Protein AF-A0A3M6FCX6-F1 (afdb_monomer_lite)

Foldseek 3Di:
DDDDDDDDDDDPPPVPPDPDDQFAFDDAPDKDKDKDKDKDWDQDPDVVDRDTWIKMKMKIWIFDPVDDLADPPDDDDDDDDDDDDDDDDDDDDPPPPPPTDGDDDPDDDPADDDPQKGWPFAQVPCLVVNAQFHTKIKGKDFDDPVDWDPPWDKDAQKKKKKAWQAAKKWKDKPVGDTDIQGHRKMKIKLQALMMTMDIGGPDRDMTIIMMIIGGDHPVRRNPDIDMDIGHNVLQWDDDQKTWNAQDDDPTHHPDPHDPQTTMITGMDTVPDDDHDHGDD

pLDDT: mean 71.37, std 27.16, range [20.2, 98.38]

Structure (mmCIF, N/CA/C/O backbone):
data_AF-A0A3M6FCX6-F1
#
_entry.id   AF-A0A3M6FCX6-F1
#
loop_
_atom_site.group_PDB
_atom_site.id
_atom_site.type_symbol
_atom_site.label_atom_id
_atom_site.label_alt_id
_atom_site.label_comp_id
_atom_site.label_asym_id
_atom_site.label_entity_id
_atom_site.label_seq_id
_atom_site.pdbx_PDB_ins_code
_atom_site.Cartn_x
_atom_site.Cartn_y
_atom_site.Cartn_z
_atom_site.occupancy
_atom_site.B_iso_or_equiv
_atom_site.auth_seq_id
_atom_site.auth_comp_id
_atom_site.auth_asym_id
_atom_site.auth_atom_id
_atom_site.pdbx_PDB_model_num
ATOM 1 N N . MET A 1 1 ? -10.813 43.742 58.447 1.00 29.33 1 MET A N 1
ATOM 2 C CA . MET A 1 1 ? -11.569 44.078 57.222 1.00 29.33 1 MET A CA 1
ATOM 3 C C . MET A 1 1 ? -11.598 42.837 56.334 1.00 29.33 1 MET A C 1
ATOM 5 O O . MET A 1 1 ? -10.544 42.287 56.050 1.00 29.33 1 MET A O 1
ATOM 9 N N . ARG A 1 2 ? -12.803 42.350 56.024 1.00 23.77 2 ARG A N 1
ATOM 10 C CA . ARG A 1 2 ? -13.153 41.302 55.037 1.00 23.77 2 ARG A CA 1
ATOM 11 C C . ARG A 1 2 ? -12.972 41.888 53.614 1.00 23.77 2 ARG A C 1
ATOM 13 O O . ARG A 1 2 ? -12.982 43.111 53.527 1.00 23.77 2 ARG A O 1
ATOM 20 N N . VAL A 1 3 ? -12.631 41.131 52.557 1.00 24.72 3 VAL A N 1
ATOM 21 C CA . VAL A 1 3 ? -13.472 40.490 51.490 1.00 24.72 3 VAL A CA 1
ATOM 22 C C . VAL A 1 3 ? -12.497 39.609 50.651 1.00 24.72 3 VAL A C 1
ATOM 24 O O . VAL A 1 3 ? -11.435 40.115 50.314 1.00 24.72 3 VAL A O 1
ATOM 27 N N . GLU A 1 4 ? -12.568 38.278 50.465 1.00 23.89 4 GLU A N 1
ATOM 28 C CA . GLU A 1 4 ? -13.495 37.286 49.840 1.00 23.89 4 GLU A CA 1
ATOM 29 C C . GLU A 1 4 ? -13.295 36.937 48.324 1.00 23.89 4 GLU A C 1
ATOM 31 O O . GLU A 1 4 ? -13.524 37.755 47.446 1.00 23.89 4 GLU A O 1
ATOM 36 N N . ARG A 1 5 ? -12.886 35.663 48.089 1.00 24.48 5 ARG A N 1
ATOM 37 C CA . ARG A 1 5 ? -13.069 34.657 46.990 1.00 24.48 5 ARG A CA 1
ATOM 38 C C . ARG A 1 5 ? -13.114 35.022 45.485 1.00 24.48 5 ARG A C 1
ATOM 40 O O . ARG A 1 5 ? -14.051 35.654 45.024 1.00 24.48 5 ARG A O 1
ATOM 47 N N . CYS A 1 6 ? -12.331 34.267 44.691 1.00 21.53 6 CYS A N 1
ATOM 48 C CA . CYS A 1 6 ? -12.866 33.186 43.833 1.00 21.53 6 CYS A CA 1
ATOM 49 C C . CYS A 1 6 ? -11.796 32.123 43.491 1.00 21.53 6 CYS A C 1
ATOM 51 O O . CYS A 1 6 ? -10.658 32.438 43.163 1.00 21.53 6 CYS A O 1
ATOM 53 N N . ASN A 1 7 ? -12.180 30.852 43.609 1.00 25.70 7 ASN A N 1
ATOM 54 C CA . ASN A 1 7 ? -11.387 29.645 43.377 1.00 25.70 7 ASN A CA 1
ATOM 55 C C . ASN A 1 7 ? -11.864 29.035 42.052 1.00 25.70 7 ASN A C 1
ATOM 57 O O . ASN A 1 7 ? -13.071 28.882 41.894 1.00 25.70 7 ASN A O 1
ATOM 61 N N . ASN A 1 8 ? -10.971 28.649 41.138 1.00 24.23 8 ASN A N 1
ATOM 62 C CA . ASN A 1 8 ? -11.247 27.528 40.241 1.00 24.23 8 ASN A CA 1
ATOM 63 C C . ASN A 1 8 ? -9.965 26.926 39.664 1.00 24.23 8 ASN A C 1
ATOM 65 O O . ASN A 1 8 ? -9.162 27.571 38.995 1.00 24.23 8 ASN A O 1
ATOM 69 N N . ARG A 1 9 ? -9.816 25.637 39.964 1.00 24.47 9 ARG A N 1
ATOM 70 C CA . ARG A 1 9 ? -8.812 24.716 39.448 1.00 24.47 9 ARG A CA 1
ATOM 71 C C . ARG A 1 9 ? -8.871 24.710 37.923 1.00 24.47 9 ARG A C 1
ATOM 73 O O . ARG A 1 9 ? -9.917 24.418 37.353 1.00 24.47 9 ARG A O 1
ATOM 80 N N . VAL A 1 10 ? -7.736 24.938 37.276 1.00 25.56 10 VAL A N 1
ATOM 81 C CA . VAL A 1 10 ? -7.533 24.538 35.881 1.00 25.56 10 VAL A CA 1
ATOM 82 C C . VAL A 1 10 ? -7.556 23.006 35.850 1.00 25.56 10 VAL A C 1
ATOM 84 O O . VAL A 1 10 ? -6.706 22.388 36.502 1.00 25.56 10 VAL A O 1
ATOM 87 N N . PRO A 1 11 ? -8.478 22.341 35.135 1.00 25.39 11 PRO A N 1
ATOM 88 C CA . PRO A 1 11 ? -8.298 20.932 34.859 1.00 25.39 11 PRO A CA 1
ATOM 89 C C . PRO A 1 11 ? -7.139 20.821 33.870 1.00 25.39 11 PRO A C 1
ATOM 91 O O . PRO A 1 11 ? -7.198 21.349 32.759 1.00 25.39 11 PRO A O 1
ATOM 94 N N . ARG A 1 12 ? -6.080 20.106 34.258 1.00 23.55 12 ARG A N 1
ATOM 95 C CA . ARG A 1 12 ? -5.193 19.474 33.280 1.00 23.55 12 ARG A CA 1
ATOM 96 C C . ARG A 1 12 ? -6.095 18.668 32.343 1.00 23.55 12 ARG A C 1
ATOM 98 O O . ARG A 1 12 ? -6.686 17.683 32.780 1.00 23.55 12 ARG A O 1
ATOM 105 N N . CYS A 1 13 ? -6.202 19.066 31.077 1.00 20.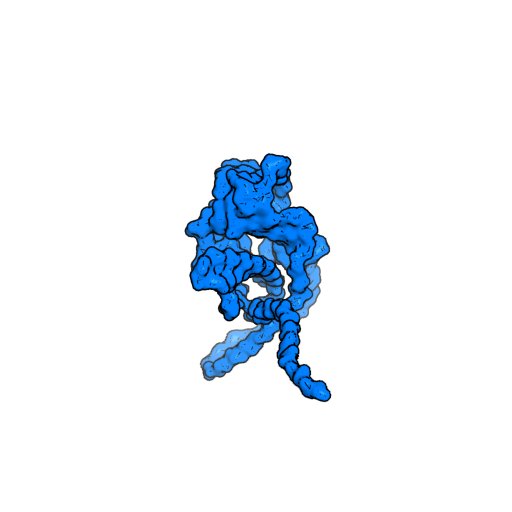20 13 CYS A N 1
ATOM 106 C CA . CYS A 1 13 ? -6.746 18.206 30.030 1.00 20.20 13 CYS A CA 1
ATOM 107 C C . CYS A 1 13 ? -5.765 17.052 29.805 1.00 20.20 13 CYS A C 1
ATOM 109 O O . CYS A 1 13 ? -4.962 17.048 28.875 1.00 20.20 13 CYS A O 1
ATOM 111 N N . VAL A 1 14 ? -5.828 16.061 30.690 1.00 21.88 14 VAL A N 1
ATOM 112 C CA . VAL A 1 14 ? -5.373 14.708 30.408 1.00 21.88 14 VAL A CA 1
ATOM 113 C C . VAL A 1 14 ? -6.371 14.178 29.385 1.00 21.88 14 VAL A C 1
ATOM 115 O O . VAL A 1 14 ? -7.455 13.715 29.733 1.00 21.88 14 VAL A O 1
ATOM 118 N N . SER A 1 15 ? -6.066 14.353 28.100 1.00 22.73 15 SER A N 1
ATOM 119 C CA . SER A 1 15 ? -6.847 13.726 27.037 1.00 22.73 15 SER A CA 1
ATOM 120 C C . SER A 1 15 ? -6.601 12.220 27.103 1.00 22.73 15 SER A C 1
ATOM 122 O O . SER A 1 15 ? -5.695 11.674 26.480 1.00 22.73 15 SER A O 1
ATOM 124 N N . ASN A 1 16 ? -7.388 11.540 27.933 1.00 20.89 16 ASN A N 1
ATOM 125 C CA . ASN A 1 16 ? -7.460 10.092 27.935 1.00 20.89 16 ASN A CA 1
ATOM 126 C C . ASN A 1 16 ? -8.096 9.666 26.606 1.00 20.89 16 ASN A C 1
ATOM 128 O O . ASN A 1 16 ? -9.316 9.595 26.479 1.00 20.89 16 ASN A O 1
ATOM 132 N N . CYS A 1 17 ? -7.265 9.425 25.593 1.00 22.55 17 CYS A N 1
ATOM 133 C CA . CYS A 1 17 ? -7.676 8.796 24.346 1.00 22.55 17 CYS A CA 1
ATOM 134 C C . CYS A 1 17 ? -7.945 7.312 24.647 1.00 22.55 17 CYS A C 1
ATOM 136 O O . CYS A 1 17 ? -7.075 6.451 24.518 1.00 22.55 17 CYS A O 1
ATOM 138 N N . TRP A 1 18 ? -9.142 7.024 25.155 1.00 22.83 18 TRP A N 1
ATOM 139 C CA . TRP A 1 18 ? -9.599 5.673 25.441 1.00 22.83 18 TRP A CA 1
ATOM 140 C C . TRP A 1 18 ? -10.042 4.997 24.141 1.00 22.83 18 TRP A C 1
ATOM 142 O O . TRP A 1 18 ? -11.216 5.023 23.800 1.00 22.83 18 TRP A O 1
ATOM 152 N N . ILE A 1 19 ? -9.130 4.320 23.443 1.00 30.38 19 ILE A N 1
ATOM 153 C CA . ILE A 1 19 ? -9.534 3.181 22.604 1.00 30.38 19 ILE A CA 1
ATOM 154 C C . ILE A 1 19 ? -9.259 1.920 23.414 1.00 30.38 19 ILE A C 1
ATOM 156 O O . ILE A 1 19 ? -8.188 1.311 23.367 1.00 30.38 19 ILE A O 1
ATOM 160 N N . ARG A 1 20 ? -10.233 1.572 24.263 1.00 31.86 20 ARG A N 1
ATOM 161 C CA . ARG A 1 20 ? -10.288 0.262 24.911 1.00 31.86 20 ARG A CA 1
ATOM 162 C C . ARG A 1 20 ? -10.916 -0.717 23.917 1.00 31.86 20 ARG A C 1
ATOM 164 O O . ARG A 1 20 ? -12.114 -0.665 23.691 1.00 31.86 20 ARG A O 1
ATOM 171 N N . ARG A 1 21 ? -10.093 -1.654 23.439 1.00 35.38 21 ARG A N 1
ATOM 172 C CA . ARG A 1 21 ? -10.444 -2.920 22.765 1.00 35.38 21 ARG A CA 1
ATOM 173 C C . ARG A 1 21 ? -10.804 -2.848 21.276 1.00 35.38 21 ARG A C 1
ATOM 175 O O . ARG A 1 21 ? -11.970 -2.893 20.904 1.00 35.38 21 ARG A O 1
ATOM 182 N N . LEU A 1 22 ? -9.780 -3.013 20.439 1.00 34.62 22 LEU A N 1
ATOM 183 C CA . LEU A 1 22 ? -9.920 -3.920 19.301 1.00 34.62 22 LEU A CA 1
ATOM 184 C C . LEU A 1 22 ? -10.087 -5.337 19.884 1.00 34.62 22 LEU A C 1
ATOM 186 O O . LEU A 1 22 ? -9.198 -5.821 20.584 1.00 34.62 22 LEU A O 1
ATOM 190 N N . THR A 1 23 ? -11.248 -5.964 19.694 1.00 33.94 23 THR A N 1
ATOM 191 C CA . THR A 1 23 ? -11.493 -7.338 20.166 1.00 33.94 23 THR A CA 1
ATOM 192 C C . THR A 1 23 ? -11.380 -8.271 18.969 1.00 33.94 23 THR A C 1
ATOM 194 O O . THR A 1 23 ? -12.272 -8.281 18.127 1.00 33.94 23 THR A O 1
ATOM 197 N N . VAL A 1 24 ? -10.282 -9.022 18.887 1.00 40.53 24 VAL A N 1
ATOM 198 C CA . VAL A 1 24 ? -10.107 -10.116 17.921 1.00 40.53 24 VAL A CA 1
ATOM 199 C C . VAL A 1 24 ? -10.607 -11.398 18.590 1.00 40.53 24 VAL A C 1
ATOM 201 O O . VAL A 1 24 ? -10.131 -11.732 19.674 1.00 40.53 24 VAL A O 1
ATOM 204 N N . LEU A 1 25 ? -11.592 -12.070 17.991 1.00 38.41 25 LEU A N 1
ATOM 205 C CA . LEU A 1 25 ? -12.285 -13.227 18.579 1.00 38.41 25 LEU A CA 1
ATOM 206 C C . LEU A 1 25 ? -11.495 -14.545 18.403 1.00 38.41 25 LEU A C 1
ATOM 208 O O . LEU A 1 25 ? -10.535 -14.612 17.628 1.00 38.41 25 LEU A O 1
ATOM 212 N N . GLU A 1 26 ? -11.856 -15.578 19.169 1.00 37.94 26 GLU A N 1
ATOM 213 C CA . GLU A 1 26 ? -11.333 -16.948 19.033 1.00 37.94 26 GLU A CA 1
ATOM 214 C C . GLU A 1 26 ? -11.967 -17.695 17.849 1.00 37.94 26 GLU A C 1
ATOM 216 O O . GLU A 1 26 ? -13.093 -17.398 17.454 1.00 37.94 26 GLU A O 1
ATOM 221 N N . GLY A 1 27 ? -11.221 -18.666 17.308 1.00 35.84 27 GLY A N 1
ATOM 222 C CA . GLY A 1 27 ? -11.656 -19.550 16.220 1.00 35.84 27 GLY A CA 1
ATOM 223 C C . GLY A 1 27 ? -10.559 -20.454 15.638 1.00 35.84 27 GLY A C 1
ATOM 224 O O . GLY A 1 27 ? -10.882 -21.489 15.076 1.00 35.84 27 GLY A O 1
ATOM 225 N N . ILE A 1 28 ? -9.270 -20.122 15.811 1.00 39.91 28 ILE A N 1
ATOM 226 C CA . ILE A 1 28 ? -8.150 -20.877 15.219 1.00 39.91 28 ILE A CA 1
ATOM 227 C C . ILE A 1 28 ? -6.915 -20.830 16.139 1.00 39.91 28 ILE A C 1
ATOM 229 O O . ILE A 1 28 ? -6.594 -19.752 16.662 1.00 39.91 28 ILE A O 1
ATOM 233 N N . PRO A 1 29 ? -6.185 -21.943 16.356 1.00 40.19 29 PRO A N 1
ATOM 234 C CA . PRO A 1 29 ? -4.938 -21.915 17.105 1.00 40.19 29 PRO A CA 1
ATOM 235 C C . PRO A 1 29 ? -3.830 -21.277 16.251 1.00 40.19 29 PRO A C 1
ATOM 237 O O . PRO A 1 29 ? -3.433 -21.829 15.231 1.00 40.19 29 PRO A O 1
ATOM 240 N N . LYS A 1 30 ? -3.301 -20.149 16.751 1.00 48.69 30 LYS A N 1
ATOM 241 C CA . LYS A 1 30 ? -2.249 -19.279 16.182 1.00 48.69 30 LYS A CA 1
ATOM 242 C C . LYS A 1 30 ? -2.763 -18.269 15.141 1.00 48.69 30 LYS A C 1
ATOM 244 O O . LYS A 1 30 ? -2.813 -18.527 13.950 1.00 48.69 30 LYS A O 1
ATOM 249 N N . CYS A 1 31 ? -3.148 -17.077 15.600 1.00 49.72 31 CYS A N 1
ATOM 250 C CA . CYS A 1 31 ? -3.302 -15.928 14.699 1.00 49.72 31 CYS A CA 1
ATOM 251 C C . CYS A 1 31 ? -2.548 -14.744 15.286 1.00 49.72 31 CYS A C 1
ATOM 253 O O . CYS A 1 31 ? -2.800 -14.362 16.438 1.00 49.72 31 CYS A O 1
ATOM 255 N N . LEU A 1 32 ? -1.681 -14.147 14.478 1.00 57.69 32 LEU A N 1
ATOM 256 C CA . LEU A 1 32 ? -0.977 -12.912 14.777 1.00 57.69 32 LEU A CA 1
ATOM 257 C C . LEU A 1 32 ? -1.655 -11.762 14.027 1.00 57.69 32 LEU A C 1
ATOM 259 O O . LEU A 1 32 ? -1.935 -11.835 12.833 1.00 57.69 32 LEU A O 1
ATOM 263 N N . ALA A 1 33 ? -1.979 -10.704 14.766 1.00 59.78 33 ALA A N 1
ATOM 264 C CA . ALA A 1 33 ? -2.629 -9.517 14.234 1.00 59.78 33 ALA A CA 1
ATOM 265 C C . ALA A 1 33 ? -1.892 -8.278 14.727 1.00 59.78 33 ALA A C 1
ATOM 267 O O . ALA A 1 33 ? -1.453 -8.216 15.881 1.00 59.78 33 ALA A O 1
ATOM 268 N N . ALA A 1 34 ? -1.798 -7.278 13.861 1.00 59.28 34 ALA A N 1
ATOM 269 C CA . ALA A 1 34 ? -1.225 -5.989 14.200 1.00 59.28 34 ALA A CA 1
ATOM 270 C C . ALA A 1 34 ? -2.204 -4.879 13.853 1.00 59.28 34 ALA A C 1
ATOM 272 O O . ALA A 1 34 ? -2.882 -4.922 12.829 1.00 59.28 34 ALA A O 1
ATOM 273 N N . CYS A 1 35 ? -2.272 -3.884 14.732 1.00 55.41 35 CYS A N 1
ATOM 274 C CA . CYS A 1 35 ? -3.069 -2.693 14.511 1.00 55.41 35 CYS A CA 1
ATOM 275 C C . CYS A 1 35 ? -2.172 -1.460 14.590 1.00 55.41 35 CYS A C 1
ATOM 277 O O . CYS A 1 35 ? -1.406 -1.306 15.546 1.00 55.41 35 CYS A O 1
ATOM 279 N N . ALA A 1 36 ? -2.278 -0.598 13.586 1.00 57.50 36 ALA A N 1
ATOM 280 C CA . ALA A 1 36 ? -1.637 0.707 13.550 1.00 57.50 36 ALA A CA 1
ATOM 281 C C . ALA A 1 36 ? -2.714 1.792 13.551 1.00 57.50 36 ALA A C 1
ATOM 283 O O . ALA A 1 36 ? -3.736 1.658 12.888 1.00 57.50 36 ALA A O 1
ATOM 284 N N . LYS A 1 37 ? -2.499 2.871 14.304 1.00 57.97 37 LYS A N 1
ATOM 285 C CA . LYS A 1 37 ? -3.484 3.944 14.467 1.00 57.97 37 LYS A CA 1
ATOM 286 C C . LYS A 1 37 ? -2.895 5.272 14.018 1.00 57.97 37 LYS A C 1
ATOM 288 O O . LYS A 1 37 ? -1.888 5.703 14.575 1.00 57.97 37 LYS A O 1
ATOM 293 N N . LEU A 1 38 ? -3.583 5.950 13.104 1.00 52.81 38 LEU A N 1
ATOM 294 C CA . LEU A 1 38 ? -3.345 7.345 12.760 1.00 52.81 38 LEU A CA 1
ATOM 295 C C . LEU A 1 38 ? -4.532 8.202 13.209 1.00 52.81 38 LEU A C 1
ATOM 297 O O . LEU A 1 38 ? -5.678 7.978 12.823 1.00 52.81 38 LEU A O 1
ATOM 301 N N . SER A 1 39 ? -4.258 9.211 14.034 1.00 54.44 39 SER A N 1
ATOM 302 C CA . SER A 1 39 ? -5.262 10.199 14.433 1.00 54.44 39 SER A CA 1
ATOM 303 C C . SER A 1 39 ? -5.148 11.421 13.526 1.00 54.44 39 SER A C 1
ATOM 305 O O . SER A 1 39 ? -4.214 12.205 13.685 1.00 54.44 39 SER A O 1
ATOM 307 N N . LEU A 1 40 ? -6.114 11.620 12.630 1.00 48.03 40 LEU A N 1
ATOM 308 C CA . LEU A 1 40 ? -6.235 12.853 11.854 1.00 48.03 40 LEU A CA 1
ATOM 309 C C . LEU A 1 40 ? -7.152 13.822 12.612 1.00 48.03 40 LEU A C 1
ATOM 311 O O . LEU A 1 40 ? -8.331 13.555 12.851 1.00 48.03 40 LEU A O 1
ATOM 315 N N . ARG A 1 41 ? -6.596 14.958 13.039 1.00 44.03 41 ARG A N 1
ATOM 316 C CA . ARG A 1 41 ? -7.379 16.053 13.627 1.00 44.03 41 ARG A CA 1
ATOM 317 C C . ARG A 1 41 ? -7.640 17.092 12.547 1.00 44.03 41 ARG A C 1
ATOM 319 O O . ARG A 1 41 ? -6.797 17.946 12.300 1.00 44.03 41 ARG A O 1
ATOM 326 N N . THR A 1 42 ? -8.815 17.046 11.935 1.00 36.59 42 THR A N 1
ATOM 327 C CA . THR A 1 42 ? -9.277 18.098 11.027 1.00 36.59 42 THR A CA 1
ATOM 328 C C . THR A 1 42 ? -9.949 19.207 11.829 1.00 36.59 42 THR A C 1
ATOM 330 O O . THR A 1 42 ? -11.094 19.094 12.263 1.00 36.59 42 THR A O 1
ATOM 333 N N . THR A 1 43 ? -9.246 20.316 12.052 1.00 32.41 43 THR A N 1
ATOM 334 C CA . THR A 1 43 ? -9.879 21.547 12.544 1.00 32.41 43 THR A CA 1
ATOM 335 C C . THR A 1 43 ? -10.644 22.207 11.398 1.00 32.41 43 THR A C 1
ATOM 337 O O . THR A 1 43 ? -10.064 22.942 10.608 1.00 32.41 43 THR A O 1
ATOM 340 N N . CYS A 1 44 ? -11.951 21.962 11.304 1.00 26.03 44 CYS A N 1
ATOM 341 C CA . CYS A 1 44 ? -12.837 22.781 10.479 1.00 26.03 44 CYS A CA 1
ATOM 342 C C . CYS A 1 44 ? -13.090 24.113 11.197 1.00 26.03 44 CYS A C 1
ATOM 344 O O . CYS A 1 44 ? -13.859 24.182 12.154 1.00 26.03 44 CYS A O 1
ATOM 346 N N . THR A 1 45 ? -12.446 25.193 10.757 1.00 32.69 45 THR A N 1
ATOM 347 C CA . THR A 1 45 ? -12.826 26.548 11.172 1.00 32.69 45 THR A CA 1
ATOM 348 C C . THR A 1 45 ? -13.972 27.036 10.298 1.00 32.69 45 THR A C 1
ATOM 350 O O . THR A 1 45 ? -13.750 27.727 9.308 1.00 32.69 45 THR A O 1
ATOM 353 N N . ASN A 1 46 ? -15.207 26.700 10.665 1.00 30.84 46 ASN A N 1
ATOM 354 C CA . ASN A 1 46 ? -16.365 27.446 10.185 1.00 30.84 46 ASN A CA 1
ATOM 355 C C . ASN A 1 46 ? -16.597 28.616 11.150 1.00 30.84 46 ASN A C 1
ATOM 357 O O . ASN A 1 46 ? -16.745 28.400 12.352 1.00 30.84 46 ASN A O 1
ATOM 361 N N . ARG A 1 47 ? -16.640 29.860 10.648 1.00 42.56 47 ARG A N 1
ATOM 362 C CA . ARG A 1 47 ? -16.809 31.092 11.461 1.00 42.56 47 ARG A CA 1
ATOM 363 C C . ARG A 1 47 ? -18.103 31.144 12.298 1.00 42.56 47 ARG A C 1
ATOM 365 O O . ARG A 1 47 ? -18.276 32.093 13.051 1.00 42.56 47 ARG A O 1
ATOM 372 N N . ALA A 1 48 ? -18.977 30.142 12.201 1.00 44.44 48 ALA A N 1
ATOM 373 C CA . ALA A 1 48 ? -20.228 30.053 12.950 1.00 44.44 48 ALA A CA 1
ATOM 374 C C . ALA A 1 48 ? -20.271 28.923 14.000 1.00 44.44 48 ALA A C 1
ATOM 376 O O . ALA A 1 48 ? -21.093 28.981 14.907 1.00 44.44 48 ALA A O 1
ATOM 377 N N . THR A 1 49 ? -19.398 27.913 13.936 1.00 39.75 49 THR A N 1
ATOM 378 C CA . THR A 1 49 ? -19.371 26.814 14.915 1.00 39.75 49 THR A CA 1
ATOM 379 C C . THR A 1 49 ? -17.957 26.251 15.031 1.00 39.75 49 THR A C 1
ATOM 381 O O . THR A 1 49 ? -17.405 25.683 14.094 1.00 39.75 49 THR A O 1
ATOM 384 N N . SER A 1 50 ? -17.356 26.393 16.213 1.00 37.91 50 SER A N 1
ATOM 385 C CA . SER A 1 50 ? -16.092 25.754 16.605 1.00 37.91 50 SER A CA 1
ATOM 386 C C . SER A 1 50 ? -16.286 24.233 16.782 1.00 37.91 50 SER A C 1
ATOM 388 O O . SER A 1 50 ? -16.107 23.684 17.872 1.00 37.91 50 SER A O 1
ATOM 390 N N . LEU A 1 51 ? -16.696 23.529 15.728 1.00 35.34 51 LEU A N 1
ATOM 391 C CA . LEU A 1 51 ? -16.810 22.074 15.723 1.00 35.34 51 LEU A CA 1
ATOM 392 C C . LEU A 1 51 ? -15.453 21.473 15.353 1.00 35.34 51 LEU A C 1
ATOM 394 O O . LEU A 1 51 ? -15.004 21.533 14.212 1.00 35.34 51 LEU A O 1
ATOM 398 N N . ARG A 1 52 ? -14.782 20.889 16.348 1.00 42.00 52 ARG A N 1
ATOM 399 C CA . ARG A 1 52 ? -13.610 20.037 16.124 1.00 42.00 52 ARG A CA 1
ATOM 400 C C . ARG A 1 52 ? -14.112 18.629 15.813 1.00 42.00 52 ARG A C 1
ATOM 402 O O . ARG A 1 52 ? -14.624 17.971 16.712 1.00 42.00 52 ARG A O 1
ATOM 409 N N . SER A 1 53 ? -13.957 18.165 14.577 1.00 40.69 53 SER A N 1
ATOM 410 C CA . SER A 1 53 ? -14.147 16.755 14.234 1.00 40.69 53 SER A CA 1
ATOM 411 C C . SER A 1 53 ? -12.783 16.066 14.179 1.00 40.69 53 SER A C 1
ATOM 413 O O . SER A 1 53 ? -11.833 16.557 13.572 1.00 40.69 53 SER A O 1
ATOM 415 N N . SER A 1 54 ? -12.657 14.938 14.871 1.00 49.03 54 SER A N 1
ATOM 416 C CA . SER A 1 54 ? -11.481 14.071 14.789 1.00 49.03 54 SER A CA 1
ATOM 417 C C . SER A 1 54 ? -11.926 12.773 14.141 1.00 49.03 54 SER A C 1
ATOM 419 O O . SER A 1 54 ? -12.882 12.159 14.611 1.00 49.03 54 SER A O 1
ATOM 421 N N . ALA A 1 55 ? -11.238 12.356 13.085 1.00 49.25 55 ALA A N 1
ATOM 422 C CA . ALA A 1 55 ? -11.415 11.040 12.491 1.00 49.25 55 ALA A CA 1
ATOM 423 C C . ALA A 1 55 ? -10.153 10.226 12.769 1.00 49.25 55 ALA A C 1
ATOM 425 O O . ALA A 1 55 ? -9.030 10.716 12.626 1.00 49.25 55 ALA A O 1
ATOM 426 N N . THR A 1 56 ? -10.326 8.987 13.212 1.00 55.81 56 THR A N 1
ATOM 427 C CA . THR A 1 56 ? -9.198 8.067 13.348 1.00 55.81 56 THR A CA 1
ATOM 428 C C . THR A 1 56 ? -9.219 7.119 12.165 1.00 55.81 56 THR A C 1
ATOM 430 O O . THR A 1 56 ? -10.253 6.513 11.890 1.00 55.81 56 THR A O 1
ATOM 433 N N . VAL A 1 57 ? -8.074 6.980 11.499 1.00 55.53 57 VAL A N 1
ATOM 434 C CA . VAL A 1 57 ? -7.838 5.882 10.564 1.00 55.53 57 VAL A CA 1
ATOM 435 C C . VAL A 1 57 ? -7.037 4.816 11.303 1.00 55.53 57 VAL A C 1
ATOM 437 O O . VAL A 1 57 ? -5.915 5.057 11.754 1.00 55.53 57 VAL A O 1
ATOM 440 N N . GLU A 1 58 ? -7.634 3.645 11.475 1.00 62.03 58 GLU A N 1
ATOM 441 C CA . GLU A 1 58 ? -6.996 2.462 12.041 1.00 62.03 58 GLU A CA 1
ATOM 442 C C . GLU A 1 58 ? -6.735 1.445 10.937 1.00 62.03 58 GLU A C 1
ATOM 444 O O . GLU A 1 58 ? -7.563 1.203 10.065 1.00 62.03 58 GLU A O 1
ATOM 449 N N . PHE A 1 59 ? -5.566 0.835 10.985 1.00 59.31 59 PHE A N 1
ATOM 450 C CA . PHE A 1 59 ? -5.132 -0.193 10.064 1.00 59.31 59 PHE A CA 1
ATOM 451 C C . PHE A 1 59 ? -5.116 -1.511 10.794 1.00 59.31 59 PHE A C 1
ATOM 453 O O . PHE A 1 59 ? -4.448 -1.628 11.821 1.00 59.31 59 PHE A O 1
ATOM 460 N N . LEU A 1 60 ? -5.815 -2.500 10.249 1.00 58.94 60 LEU A N 1
ATOM 461 C CA . LEU A 1 60 ? -5.822 -3.847 10.792 1.00 58.94 60 LEU A CA 1
ATOM 462 C C . LEU A 1 60 ? -5.165 -4.806 9.805 1.00 58.94 60 LEU A C 1
ATOM 464 O O . LEU A 1 60 ? -5.680 -5.033 8.711 1.00 58.94 60 LEU A O 1
ATOM 468 N N . LEU A 1 61 ? -4.032 -5.361 10.227 1.00 63.19 61 LEU A N 1
ATOM 469 C CA . LEU A 1 61 ? -3.314 -6.432 9.551 1.00 63.19 61 LEU A CA 1
ATOM 470 C C . LEU A 1 61 ? -3.719 -7.753 10.190 1.00 63.19 61 LEU A C 1
ATOM 472 O O . LEU A 1 61 ? -3.583 -7.924 11.408 1.00 63.19 61 LEU A O 1
ATOM 476 N N . PHE A 1 62 ? -4.203 -8.681 9.372 1.00 67.62 62 PHE A N 1
ATOM 477 C CA . PHE A 1 62 ? -4.598 -10.002 9.831 1.00 67.62 62 PHE A CA 1
ATOM 478 C C . PHE A 1 62 ? -4.119 -11.100 8.881 1.00 67.62 62 PHE A C 1
ATOM 480 O O . PHE A 1 62 ? -4.279 -10.994 7.663 1.00 67.62 62 PHE A O 1
ATOM 487 N N . MET A 1 63 ? -3.593 -12.170 9.476 1.00 51.94 63 MET A N 1
ATOM 488 C CA . MET A 1 63 ? -3.292 -13.436 8.819 1.00 51.94 63 MET A CA 1
ATOM 489 C C . MET A 1 63 ? -3.779 -14.602 9.666 1.00 51.94 63 MET A C 1
ATOM 491 O O . MET A 1 63 ? -3.584 -14.633 10.884 1.00 51.94 63 MET A O 1
ATOM 495 N N . ASP A 1 64 ? -4.379 -15.571 8.992 1.00 51.38 64 ASP A N 1
ATOM 496 C CA . ASP A 1 64 ? -4.686 -16.881 9.547 1.00 51.38 64 ASP A CA 1
ATOM 497 C C . ASP A 1 64 ? -3.482 -17.822 9.349 1.00 51.38 64 ASP A C 1
ATOM 499 O O . ASP A 1 64 ? -3.105 -18.118 8.215 1.00 51.38 64 ASP A O 1
ATOM 503 N N . GLU A 1 65 ? -2.858 -18.287 10.439 1.00 46.31 65 GLU A N 1
ATOM 504 C CA . GLU A 1 65 ? -1.717 -19.214 10.357 1.00 46.31 65 GLU A CA 1
ATOM 505 C C . GLU A 1 65 ? -2.124 -20.678 10.153 1.00 46.31 65 GLU A C 1
ATOM 507 O O . GLU A 1 65 ? -1.253 -21.509 9.894 1.00 46.31 65 GLU A O 1
ATOM 512 N N . SER A 1 66 ? -3.411 -21.031 10.254 1.00 42.75 66 SER A N 1
ATOM 513 C CA . SER A 1 66 ? -3.861 -22.403 9.972 1.00 42.75 66 SER A CA 1
ATOM 514 C C . SER A 1 66 ? -3.836 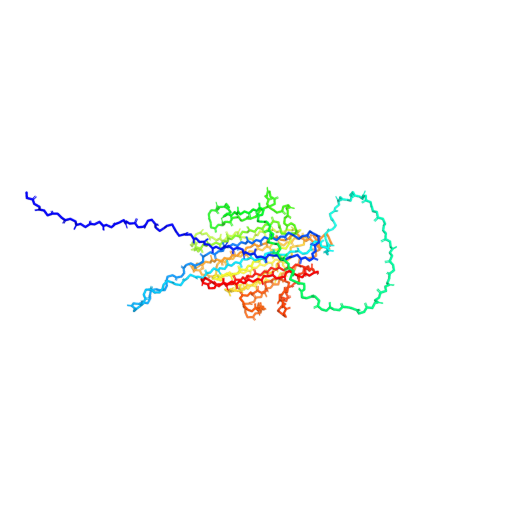-22.749 8.484 1.00 42.75 66 SER A C 1
ATOM 516 O O . SER A 1 66 ? -3.882 -23.927 8.124 1.00 42.75 66 SER A O 1
ATOM 518 N N . LYS A 1 67 ? -3.661 -21.737 7.626 1.00 44.69 67 LYS A N 1
ATOM 519 C CA . LYS A 1 67 ? -3.479 -21.860 6.177 1.00 44.69 67 LYS A CA 1
ATOM 520 C C . LYS A 1 67 ? -2.081 -21.395 5.747 1.00 44.69 67 LYS A C 1
ATOM 522 O O . LYS A 1 67 ? -1.956 -20.411 5.015 1.00 44.69 67 LYS A O 1
ATOM 527 N N . PRO A 1 68 ? -0.995 -22.050 6.197 1.00 41.59 68 PRO A N 1
ATOM 528 C CA . PRO A 1 68 ? 0.347 -21.597 5.873 1.00 41.59 68 PRO A CA 1
ATOM 529 C C . PRO A 1 68 ? 0.628 -21.797 4.378 1.00 41.59 68 PRO A C 1
ATOM 531 O O . PRO A 1 68 ? 0.766 -22.921 3.904 1.00 41.59 68 PRO A O 1
ATOM 534 N N . THR A 1 69 ? 0.787 -20.702 3.633 1.00 47.53 69 THR A N 1
ATOM 535 C CA . THR A 1 69 ? 1.422 -20.717 2.301 1.00 47.53 69 THR A CA 1
ATOM 536 C C . THR A 1 69 ? 2.944 -20.559 2.378 1.00 47.53 69 THR A C 1
ATOM 538 O O . THR A 1 69 ? 3.618 -20.571 1.351 1.00 47.53 69 THR A O 1
ATOM 541 N N . ILE A 1 70 ? 3.508 -20.407 3.582 1.00 43.81 70 ILE A N 1
ATOM 542 C CA . ILE A 1 70 ? 4.951 -20.288 3.810 1.00 43.81 70 ILE A CA 1
ATOM 543 C C . ILE A 1 70 ? 5.385 -21.476 4.671 1.00 43.81 70 ILE A C 1
ATOM 545 O O . ILE A 1 70 ? 5.060 -21.498 5.860 1.00 43.81 70 ILE A O 1
ATOM 549 N N . PRO A 1 71 ? 6.101 -22.470 4.118 1.00 34.34 71 PRO A N 1
ATOM 550 C CA . PRO A 1 71 ? 6.672 -23.525 4.937 1.00 34.34 71 PRO A CA 1
ATOM 551 C C . PRO A 1 71 ? 7.757 -22.917 5.834 1.00 34.34 71 PRO A C 1
ATOM 553 O O . PRO A 1 71 ? 8.865 -22.611 5.396 1.00 34.34 71 PRO A O 1
ATOM 556 N N . THR A 1 72 ? 7.443 -22.726 7.114 1.00 38.00 72 THR A N 1
ATOM 557 C CA . THR A 1 72 ? 8.452 -22.524 8.149 1.00 38.00 72 THR A CA 1
ATOM 558 C C . THR A 1 72 ? 9.175 -23.848 8.352 1.00 38.00 72 THR A C 1
ATOM 560 O O . THR A 1 72 ? 8.625 -24.820 8.865 1.00 38.00 72 THR A O 1
ATOM 563 N N . ASN A 1 73 ? 10.431 -23.898 7.916 1.00 33.06 73 ASN A N 1
ATOM 564 C CA . ASN A 1 73 ? 11.313 -25.031 8.150 1.00 33.06 73 ASN A CA 1
ATOM 565 C C . ASN A 1 73 ? 11.689 -25.067 9.642 1.00 33.06 73 ASN A C 1
ATOM 567 O O . ASN A 1 73 ? 12.708 -24.515 10.040 1.00 33.06 73 ASN A O 1
ATOM 571 N N . GLN A 1 74 ? 10.820 -25.648 10.474 1.00 33.22 74 GLN A N 1
ATOM 572 C CA . GLN A 1 74 ? 11.130 -26.187 11.803 1.00 33.22 74 GLN A CA 1
ATOM 573 C C . GLN A 1 74 ? 9.951 -27.038 12.295 1.00 33.22 74 GLN A C 1
ATOM 575 O O . GLN A 1 74 ? 9.089 -26.607 13.060 1.00 33.22 74 GLN A O 1
ATOM 580 N N . ALA A 1 75 ? 9.913 -28.285 11.830 1.00 28.20 75 ALA A N 1
ATOM 581 C CA . ALA A 1 75 ? 9.093 -29.321 12.431 1.00 28.20 75 ALA A CA 1
ATOM 582 C C . ALA A 1 75 ? 9.802 -29.859 13.684 1.00 28.20 75 ALA A C 1
ATOM 584 O O . ALA A 1 75 ? 10.878 -30.444 13.590 1.00 28.20 75 ALA A O 1
ATOM 585 N N . ILE A 1 76 ? 9.171 -29.722 14.850 1.00 28.22 76 ILE A N 1
ATOM 586 C CA . ILE A 1 76 ? 9.335 -30.683 15.943 1.00 28.22 76 ILE A CA 1
ATOM 587 C C . ILE A 1 76 ? 7.965 -31.320 16.154 1.00 28.22 76 ILE A C 1
ATOM 589 O O . ILE A 1 76 ? 7.055 -30.727 16.730 1.00 28.22 76 ILE A O 1
ATOM 593 N N . GLN A 1 77 ? 7.824 -32.534 15.626 1.00 26.33 77 GLN A N 1
ATOM 594 C CA . GLN A 1 77 ? 6.730 -33.444 15.933 1.00 26.33 77 GLN A CA 1
ATOM 595 C C . GLN A 1 77 ? 6.865 -33.946 17.373 1.00 26.33 77 GLN A C 1
ATOM 597 O O . GLN A 1 77 ? 7.913 -34.481 17.730 1.00 26.33 77 GLN A O 1
ATOM 602 N N . ARG A 1 78 ? 5.776 -33.901 18.148 1.00 25.30 78 ARG A N 1
ATOM 603 C CA . ARG A 1 78 ? 5.374 -34.990 19.058 1.00 25.30 78 ARG A CA 1
ATOM 604 C C . ARG A 1 78 ? 3.847 -35.077 19.062 1.00 25.30 78 ARG A C 1
ATOM 606 O O . ARG A 1 78 ? 3.174 -34.068 19.237 1.00 25.30 78 ARG A O 1
ATOM 613 N N . GLY A 1 79 ? 3.334 -36.269 18.763 1.00 21.16 79 GLY A N 1
ATOM 614 C CA . GLY A 1 79 ? 1.918 -36.519 18.498 1.00 21.16 79 GLY A CA 1
ATOM 615 C C . GLY A 1 79 ? 1.076 -36.859 19.725 1.00 21.16 79 GLY A C 1
ATOM 616 O O . GLY A 1 79 ? 1.590 -36.946 20.834 1.00 21.16 79 GLY A O 1
ATOM 617 N N . LEU A 1 80 ? -0.207 -37.127 19.476 1.00 21.48 80 LEU A N 1
ATOM 618 C CA . LEU A 1 80 ? -0.936 -38.277 20.018 1.00 21.48 80 LEU A CA 1
ATOM 619 C C . LEU A 1 80 ? -2.247 -38.463 19.232 1.00 21.48 80 LEU A C 1
ATOM 621 O O . LEU A 1 80 ? -2.958 -37.503 18.947 1.00 21.48 80 LEU A O 1
ATOM 625 N N . PHE A 1 81 ? -2.531 -39.711 18.870 1.00 22.81 81 PHE A N 1
ATOM 626 C CA . PHE A 1 81 ? -3.776 -40.175 18.259 1.00 22.81 81 PHE A CA 1
ATOM 627 C C . PHE A 1 81 ? -4.952 -40.087 19.240 1.00 22.81 81 PHE A C 1
ATOM 629 O O . PHE A 1 81 ? -4.767 -40.423 20.401 1.00 22.81 81 PHE A O 1
ATOM 636 N N . PHE A 1 82 ? -6.161 -39.794 18.745 1.00 21.56 82 PHE A N 1
ATOM 637 C CA . PHE A 1 82 ? -7.374 -40.578 19.037 1.00 21.56 82 PHE A CA 1
ATOM 638 C C . PHE A 1 82 ? -8.438 -40.302 17.963 1.00 21.56 82 PHE A C 1
ATOM 640 O O . PHE A 1 82 ? -8.889 -39.175 17.781 1.00 21.56 82 PHE A O 1
ATOM 647 N N . ALA A 1 83 ? -8.831 -41.352 17.244 1.00 25.34 83 ALA A N 1
ATOM 648 C CA . ALA A 1 83 ? -9.996 -41.370 16.369 1.00 25.34 83 ALA A CA 1
ATOM 649 C C . ALA A 1 83 ? -11.155 -42.008 17.133 1.00 25.34 83 ALA A C 1
ATOM 651 O O . ALA A 1 83 ? -10.987 -43.133 17.589 1.00 25.34 83 ALA A O 1
ATOM 652 N N . LEU A 1 84 ? -12.322 -41.358 17.224 1.00 22.84 84 LEU A N 1
ATOM 653 C CA . LEU A 1 84 ? -13.579 -42.021 17.594 1.00 22.84 84 LEU A CA 1
ATOM 654 C C . LEU A 1 84 ? -14.812 -41.300 17.000 1.00 22.84 84 LEU A C 1
ATOM 656 O O . LEU A 1 84 ? -15.171 -40.201 17.394 1.00 22.84 84 LEU A O 1
ATOM 660 N N . ARG A 1 85 ? -15.405 -41.997 16.020 1.00 23.28 85 ARG A N 1
ATOM 661 C CA . ARG A 1 85 ? -16.817 -42.158 15.599 1.00 23.28 85 ARG A CA 1
ATOM 662 C C . ARG A 1 85 ? -17.843 -41.019 15.747 1.00 23.28 85 ARG A C 1
ATOM 664 O O . ARG A 1 85 ? -18.207 -40.593 16.834 1.00 23.28 85 ARG A O 1
ATOM 671 N N . HIS A 1 86 ? -18.485 -40.760 14.604 1.00 30.06 86 HIS A N 1
ATOM 672 C CA . HIS A 1 86 ? -19.827 -40.201 14.434 1.00 30.06 86 HIS A CA 1
ATOM 673 C C . HIS A 1 86 ? -20.906 -40.876 15.298 1.00 30.06 86 HIS A C 1
ATOM 675 O O . HIS A 1 86 ? -21.072 -42.100 15.247 1.00 30.06 86 HIS A O 1
ATOM 681 N N . ARG A 1 87 ? -21.734 -40.044 15.944 1.00 23.83 87 ARG A N 1
ATOM 682 C CA . ARG A 1 87 ? -23.185 -40.240 16.105 1.00 23.83 87 ARG A CA 1
ATOM 683 C C . ARG A 1 87 ? -23.830 -38.899 16.510 1.00 23.83 87 ARG A C 1
ATOM 685 O O . ARG A 1 87 ? -23.394 -38.319 17.496 1.00 23.83 87 ARG A O 1
ATOM 692 N N . SER A 1 88 ? -24.819 -38.400 15.760 1.00 29.19 88 SER A N 1
ATOM 693 C CA . SER A 1 88 ? -25.835 -37.493 16.330 1.00 29.19 88 SER A CA 1
ATOM 694 C C . SER A 1 88 ? -26.934 -38.354 16.970 1.00 29.19 88 SER A C 1
ATOM 696 O O . SER A 1 88 ? -27.071 -39.528 16.601 1.00 29.19 88 SER A O 1
ATOM 698 N N . PRO A 1 89 ? -27.648 -37.837 17.980 1.00 37.88 89 PRO A N 1
ATOM 699 C CA . PRO A 1 89 ? -28.883 -37.122 17.668 1.00 37.88 89 PRO A CA 1
ATOM 700 C C . PRO A 1 89 ? -29.122 -35.874 18.536 1.00 37.88 89 PRO A C 1
ATOM 702 O O . PRO A 1 89 ? -28.442 -35.635 19.526 1.00 37.88 89 PRO A O 1
ATOM 705 N N . GLU A 1 90 ? -30.073 -35.082 18.051 1.00 43.00 90 GLU A N 1
ATOM 706 C CA . GLU A 1 90 ? -30.735 -33.895 18.606 1.00 43.00 90 GLU A CA 1
ATOM 707 C C . GLU A 1 90 ? -30.655 -33.700 20.129 1.00 43.00 90 GLU A C 1
ATOM 709 O O . GLU A 1 90 ? -31.061 -34.579 20.879 1.00 43.00 90 GLU A O 1
ATOM 714 N N . ASP A 1 91 ? -30.231 -32.507 20.572 1.00 31.59 91 ASP A N 1
ATOM 715 C CA . ASP A 1 91 ? -30.667 -31.941 21.853 1.00 31.59 91 ASP A CA 1
ATOM 716 C C . ASP A 1 91 ? -30.398 -30.427 21.952 1.00 31.59 91 ASP A C 1
ATOM 718 O O . ASP A 1 91 ? -29.281 -29.949 21.773 1.00 31.59 91 ASP A O 1
ATOM 722 N N . ASN A 1 92 ? -31.478 -29.702 22.255 1.00 32.03 92 ASN A N 1
ATOM 723 C CA . ASN A 1 92 ? -31.576 -28.412 22.939 1.00 32.03 92 ASN A CA 1
ATOM 724 C C . ASN A 1 92 ? -30.587 -27.289 22.579 1.00 32.03 92 ASN A C 1
ATOM 726 O O . ASN A 1 92 ? -29.422 -27.274 22.971 1.00 32.03 92 ASN A O 1
ATOM 730 N N . ALA A 1 93 ? -31.141 -26.238 21.965 1.00 39.78 93 ALA A N 1
ATOM 731 C CA . ALA A 1 93 ? -30.537 -24.918 21.834 1.00 39.78 93 ALA A CA 1
ATOM 732 C C . ALA A 1 93 ? -30.252 -24.286 23.215 1.00 39.78 93 ALA A C 1
ATOM 734 O O . ALA A 1 93 ? -30.975 -23.420 23.704 1.00 39.78 93 ALA A O 1
ATOM 735 N N . MET A 1 94 ? -29.158 -24.709 23.845 1.00 34.56 94 MET A N 1
ATOM 736 C CA . MET A 1 94 ? -28.451 -23.921 24.840 1.00 34.56 94 MET A CA 1
ATOM 737 C C . MET A 1 94 ? -27.854 -22.727 24.107 1.00 34.56 94 MET A C 1
ATOM 739 O O . MET A 1 94 ? -26.937 -22.864 23.293 1.00 34.56 94 MET A O 1
ATOM 743 N N . ASN A 1 95 ? -28.407 -21.551 24.401 1.00 39.06 95 ASN A N 1
ATOM 744 C CA . ASN A 1 95 ? -27.831 -20.254 24.084 1.00 39.06 95 ASN A CA 1
ATOM 745 C C . ASN A 1 95 ? -26.434 -20.214 24.719 1.00 39.06 95 ASN A C 1
ATOM 747 O O . ASN A 1 95 ? -26.254 -19.814 25.870 1.00 39.06 95 ASN A O 1
ATOM 751 N N . THR A 1 96 ? -25.444 -20.722 23.989 1.00 38.19 96 THR A N 1
ATOM 752 C CA . THR A 1 96 ? -24.060 -20.721 24.428 1.00 38.19 96 THR A CA 1
ATOM 753 C C . THR A 1 96 ? -23.624 -19.278 24.308 1.00 38.19 96 THR A C 1
ATOM 755 O O . THR A 1 96 ? -23.278 -18.799 23.228 1.00 38.19 96 THR A O 1
ATOM 758 N N . ILE A 1 97 ? -23.712 -18.548 25.417 1.00 38.34 97 ILE A N 1
ATOM 759 C CA . ILE A 1 97 ? -23.036 -17.269 25.561 1.00 38.34 97 ILE A CA 1
ATOM 760 C C . ILE A 1 97 ? -21.551 -17.611 25.465 1.00 38.34 97 ILE A C 1
ATOM 762 O O . ILE A 1 97 ? -20.918 -17.977 26.453 1.00 38.34 97 ILE A O 1
ATOM 766 N N . VAL A 1 98 ? -21.007 -17.561 24.248 1.00 42.00 98 VAL A N 1
ATOM 767 C CA . VAL A 1 98 ? -19.571 -17.658 24.025 1.00 42.00 98 VAL A CA 1
ATOM 768 C C . VAL A 1 98 ? -18.975 -16.441 24.719 1.00 42.00 98 VAL A C 1
ATOM 770 O O . VAL A 1 98 ? -19.064 -15.309 24.238 1.00 42.00 98 VAL A O 1
ATOM 773 N N . SER A 1 99 ? -18.438 -16.672 25.914 1.00 39.75 99 SER A N 1
ATOM 774 C CA . SER A 1 99 ? -17.670 -15.697 26.674 1.00 39.75 99 SER A CA 1
ATOM 775 C C . SER A 1 99 ? -16.394 -15.419 25.892 1.00 39.75 99 SER A C 1
ATOM 777 O O . SER A 1 99 ? -15.394 -16.119 26.016 1.00 39.75 99 SER A O 1
ATOM 779 N N . ILE A 1 100 ? -16.460 -14.424 25.012 1.00 51.03 100 ILE A N 1
ATOM 780 C CA . ILE A 1 100 ? -15.320 -13.973 24.226 1.00 51.03 100 ILE A CA 1
ATOM 781 C C . ILE A 1 100 ? -14.304 -13.373 25.196 1.00 51.03 100 ILE A C 1
ATOM 783 O O . ILE A 1 100 ? -14.479 -12.250 25.687 1.00 51.03 100 ILE A O 1
ATOM 787 N N . GLN A 1 101 ? -13.217 -14.098 25.441 1.00 52.47 101 GLN A N 1
ATOM 788 C CA . GLN A 1 101 ? -12.071 -13.538 26.137 1.00 52.47 101 GLN A CA 1
ATOM 789 C C . GLN A 1 101 ? -11.346 -12.561 25.195 1.00 52.47 101 GLN A C 1
ATOM 791 O O . GLN A 1 101 ? -11.011 -12.916 24.063 1.00 52.47 101 GLN A O 1
ATOM 796 N N . PRO A 1 102 ? -11.111 -11.304 25.609 1.00 57.72 102 PRO A N 1
ATOM 797 C CA . PRO A 1 102 ? -10.335 -10.373 24.805 1.00 57.72 102 PRO A CA 1
ATOM 798 C C . PRO A 1 102 ? -8.893 -10.877 24.693 1.00 57.72 102 PRO A C 1
ATOM 800 O O . PRO A 1 102 ? -8.255 -11.129 25.715 1.00 57.72 102 PRO A O 1
ATOM 803 N N . ARG A 1 103 ? -8.347 -10.960 23.471 1.00 66.12 103 ARG A N 1
ATOM 804 C CA . ARG A 1 103 ? -6.918 -11.253 23.285 1.00 66.12 103 ARG A CA 1
ATOM 805 C C . ARG A 1 103 ? -6.061 -10.205 23.995 1.00 66.12 103 ARG A C 1
ATOM 807 O O . ARG A 1 103 ? -6.330 -9.001 23.922 1.00 66.12 103 ARG A O 1
ATOM 814 N N . ALA A 1 104 ? -5.008 -10.664 24.665 1.00 72.75 104 ALA A N 1
ATOM 815 C CA . ALA A 1 104 ? -4.042 -9.777 25.291 1.00 72.75 104 ALA A CA 1
ATOM 816 C C . ALA A 1 104 ? -3.294 -8.972 24.218 1.00 72.75 104 ALA A C 1
ATOM 818 O O . ALA A 1 104 ? -2.803 -9.522 23.233 1.00 72.75 104 ALA A O 1
ATOM 819 N N . ILE A 1 105 ? -3.182 -7.658 24.419 1.00 76.50 105 ILE A N 1
ATOM 820 C CA . ILE A 1 105 ? -2.337 -6.816 23.570 1.00 76.50 105 ILE A CA 1
ATOM 821 C C . ILE A 1 105 ? -0.887 -7.046 23.990 1.00 76.50 105 ILE A C 1
ATOM 823 O O . ILE A 1 105 ? -0.461 -6.565 25.039 1.00 76.50 105 ILE A O 1
ATOM 827 N N . ILE A 1 106 ? -0.143 -7.771 23.156 1.00 76.50 106 ILE A N 1
ATOM 828 C CA . ILE A 1 106 ? 1.256 -8.140 23.418 1.00 76.50 106 ILE A CA 1
ATOM 829 C C . ILE A 1 106 ? 2.224 -6.962 23.244 1.00 76.50 106 ILE A C 1
ATOM 831 O O . ILE A 1 106 ? 3.275 -6.915 23.879 1.00 76.50 106 ILE A O 1
ATOM 835 N N . ARG A 1 107 ? 1.875 -5.982 22.398 1.00 80.06 107 ARG A N 1
ATOM 836 C CA . ARG A 1 107 ? 2.698 -4.798 22.134 1.00 80.06 107 ARG A CA 1
ATOM 837 C C . ARG A 1 107 ? 1.838 -3.598 21.757 1.00 80.06 107 ARG A C 1
ATOM 839 O O . ARG A 1 107 ? 0.876 -3.718 21.007 1.00 80.06 107 ARG A O 1
ATOM 846 N N . ARG A 1 108 ? 2.238 -2.423 22.242 1.00 83.62 108 ARG A N 1
ATOM 847 C CA . ARG A 1 108 ? 1.818 -1.114 21.726 1.00 83.62 108 ARG A CA 1
ATOM 848 C C . ARG A 1 108 ? 3.071 -0.323 21.371 1.00 83.62 108 ARG A C 1
ATOM 850 O O . ARG A 1 108 ? 4.045 -0.369 22.119 1.00 83.62 108 ARG A O 1
ATOM 857 N N . THR A 1 109 ? 3.062 0.363 20.237 1.00 83.06 109 THR A N 1
ATOM 858 C CA . THR A 1 109 ? 4.190 1.172 19.766 1.00 83.06 109 THR A CA 1
ATOM 859 C C . THR A 1 109 ? 3.664 2.410 19.055 1.00 83.06 109 THR A C 1
ATOM 861 O O . THR A 1 109 ? 2.622 2.353 18.408 1.00 83.06 109 THR A O 1
ATOM 864 N N . THR A 1 110 ? 4.379 3.522 19.185 1.00 83.69 110 THR A N 1
ATOM 865 C CA . THR A 1 110 ? 4.175 4.735 18.376 1.00 83.69 110 THR A CA 1
ATOM 866 C C . THR A 1 110 ? 5.133 4.786 17.184 1.00 83.69 110 THR A C 1
ATOM 868 O O . THR A 1 110 ? 5.123 5.749 16.430 1.00 83.69 110 THR A O 1
ATOM 871 N N . GLY A 1 111 ? 5.978 3.762 17.030 1.00 88.75 111 GLY A N 1
ATOM 872 C CA . GLY A 1 111 ? 7.023 3.700 16.018 1.00 88.75 111 GLY A CA 1
ATOM 873 C C . GLY A 1 111 ? 8.267 4.521 16.349 1.00 88.75 111 GLY A C 1
ATOM 874 O O . GLY A 1 111 ? 8.399 5.098 17.430 1.00 88.75 111 GLY A O 1
ATOM 875 N N . LYS A 1 112 ? 9.206 4.536 15.403 1.00 91.12 112 LYS A N 1
ATOM 876 C CA . LYS A 1 112 ? 10.421 5.356 15.426 1.00 91.12 112 LYS A CA 1
ATOM 877 C C . LYS A 1 112 ? 10.425 6.256 14.197 1.00 91.12 112 LYS A C 1
ATOM 879 O O . LYS A 1 112 ? 10.488 5.754 13.075 1.00 91.12 112 LYS A O 1
ATOM 884 N N . SER A 1 113 ? 10.372 7.565 14.405 1.00 92.06 113 SER A N 1
ATOM 885 C CA . SER A 1 113 ? 10.377 8.535 13.309 1.00 92.06 113 SER A CA 1
ATOM 886 C C . SER A 1 113 ? 11.798 8.864 12.852 1.00 92.06 113 SER A C 1
ATOM 888 O O . SER A 1 113 ? 12.697 9.061 13.671 1.00 92.06 113 SER A O 1
ATOM 890 N N . ARG A 1 114 ? 12.001 8.928 11.536 1.00 87.31 114 ARG A N 1
ATOM 891 C CA . ARG A 1 114 ? 13.204 9.452 10.882 1.00 87.31 114 ARG A CA 1
ATOM 892 C C . ARG A 1 114 ? 12.763 10.333 9.720 1.00 87.31 114 ARG A C 1
ATOM 894 O O . ARG A 1 114 ? 12.325 9.832 8.688 1.00 87.31 114 ARG A O 1
ATOM 901 N N . GLY A 1 115 ? 12.862 11.647 9.913 1.00 87.25 115 GLY A N 1
ATOM 902 C CA . GLY A 1 115 ? 12.326 12.619 8.964 1.00 87.25 115 GLY A CA 1
ATOM 903 C C . GLY A 1 115 ? 10.817 12.406 8.744 1.00 87.25 115 GLY A C 1
ATOM 904 O O . GLY A 1 115 ? 10.091 12.285 9.731 1.00 87.25 115 GLY A O 1
ATOM 905 N N . PRO A 1 116 ? 10.345 12.336 7.487 1.00 88.75 116 PRO A N 1
ATOM 906 C CA . PRO A 1 116 ? 8.920 12.244 7.155 1.00 88.75 116 PRO A CA 1
ATOM 907 C C . PRO A 1 116 ? 8.294 10.857 7.370 1.00 88.75 116 PRO A C 1
ATOM 909 O O . PRO A 1 116 ? 7.102 10.663 7.130 1.00 88.75 116 PRO A O 1
ATOM 912 N N . ILE A 1 117 ? 9.098 9.875 7.782 1.00 91.25 117 ILE A N 1
ATOM 913 C CA . ILE A 1 117 ? 8.685 8.482 7.927 1.00 91.25 117 ILE A CA 1
ATOM 914 C C . ILE A 1 117 ? 8.654 8.108 9.404 1.00 91.25 117 ILE A C 1
ATOM 916 O O . ILE A 1 117 ? 9.621 8.323 10.136 1.00 91.25 117 ILE A O 1
ATOM 920 N N . THR A 1 118 ? 7.560 7.485 9.832 1.00 92.75 118 THR A N 1
ATOM 921 C CA . THR A 1 118 ? 7.433 6.822 11.131 1.00 92.75 118 THR A CA 1
ATOM 922 C C . THR A 1 118 ? 7.355 5.317 10.936 1.00 92.75 118 THR A C 1
ATOM 924 O O . THR A 1 118 ? 6.351 4.793 10.458 1.00 92.75 118 THR A O 1
ATOM 927 N N . ARG A 1 119 ? 8.411 4.612 11.355 1.00 93.94 119 ARG A N 1
ATOM 928 C CA . ARG A 1 119 ? 8.480 3.153 11.275 1.00 93.94 119 ARG A CA 1
ATOM 929 C C . ARG A 1 119 ? 7.753 2.496 12.427 1.00 93.94 119 ARG A C 1
ATOM 931 O O . ARG A 1 119 ? 8.196 2.614 13.569 1.00 93.94 119 ARG A O 1
ATOM 938 N N . LEU A 1 120 ? 6.667 1.792 12.134 1.00 91.38 120 LEU A N 1
ATOM 939 C CA . LEU A 1 120 ? 5.832 1.106 13.123 1.00 91.38 120 LEU A CA 1
ATOM 940 C C . LEU A 1 120 ? 6.264 -0.345 13.339 1.00 91.38 120 LEU A C 1
ATOM 942 O O . LEU A 1 120 ? 6.155 -0.852 14.457 1.00 91.38 120 LEU A O 1
ATOM 946 N N . MET A 1 121 ? 6.769 -0.985 12.284 1.00 90.69 121 MET A N 1
ATOM 947 C CA . MET A 1 121 ? 7.262 -2.359 12.298 1.00 90.69 121 MET A CA 1
ATOM 948 C C . MET A 1 121 ? 8.439 -2.512 11.336 1.00 90.69 121 MET A C 1
ATOM 950 O O . MET A 1 121 ? 8.450 -1.938 10.249 1.00 90.69 121 MET A O 1
ATOM 954 N N . SER A 1 122 ? 9.411 -3.324 11.729 1.00 91.25 122 SER A N 1
ATOM 955 C CA . SER A 1 122 ? 10.578 -3.696 10.940 1.00 91.25 122 SER A CA 1
ATOM 956 C C . SER A 1 122 ? 10.940 -5.173 11.144 1.00 91.25 122 SER A C 1
ATOM 958 O O . SER A 1 122 ? 10.541 -5.775 12.149 1.00 91.25 122 SER A O 1
ATOM 960 N N . PRO A 1 123 ? 11.778 -5.762 10.270 1.00 87.44 123 PRO A N 1
ATOM 961 C CA . PRO A 1 123 ? 12.240 -7.135 10.451 1.00 87.44 123 PRO A CA 1
ATOM 962 C C . PRO A 1 123 ? 13.011 -7.366 11.756 1.00 87.44 123 PRO A C 1
ATOM 964 O O . PRO A 1 123 ? 13.077 -8.499 12.217 1.00 87.44 123 PRO A O 1
ATOM 967 N N . GLY A 1 124 ? 13.600 -6.317 12.343 1.00 86.31 124 GLY A N 1
ATOM 968 C CA . GLY A 1 124 ? 14.355 -6.393 13.597 1.00 86.31 124 GLY A CA 1
ATOM 969 C C . GLY A 1 124 ? 13.506 -6.265 14.865 1.00 86.31 124 GLY A C 1
ATOM 970 O O . GLY A 1 124 ? 14.057 -6.344 15.960 1.00 86.31 124 GLY A O 1
ATOM 971 N N . ASP A 1 125 ? 12.194 -6.037 14.743 1.00 86.94 125 ASP A N 1
ATOM 972 C CA . ASP A 1 125 ? 11.267 -5.968 15.876 1.00 86.94 125 ASP A CA 1
ATOM 973 C C . ASP A 1 125 ? 10.091 -6.953 15.731 1.00 86.94 125 ASP A C 1
ATOM 975 O O . ASP A 1 125 ? 10.250 -8.154 15.932 1.00 86.94 125 ASP A O 1
ATOM 979 N N . LEU A 1 126 ? 8.897 -6.469 15.408 1.00 85.31 126 LEU A N 1
ATOM 980 C CA . LEU A 1 126 ? 7.679 -7.244 15.262 1.00 85.31 126 LEU A CA 1
ATOM 981 C C . LEU A 1 126 ? 7.626 -8.014 13.940 1.00 85.31 126 LEU A C 1
ATOM 983 O O . LEU A 1 126 ? 6.869 -8.974 13.863 1.00 85.31 126 LEU A O 1
ATOM 987 N N . GLY A 1 127 ? 8.426 -7.661 12.930 1.00 81.81 127 GLY A N 1
ATOM 988 C CA . GLY A 1 127 ? 8.365 -8.290 11.606 1.00 81.81 127 GLY A CA 1
ATOM 989 C C . GLY A 1 127 ? 8.704 -9.788 11.589 1.00 81.81 127 GLY A C 1
ATOM 990 O O . GLY A 1 127 ? 8.226 -10.507 10.718 1.00 81.81 127 GLY A O 1
ATOM 991 N N . GLN A 1 128 ? 9.475 -10.301 12.561 1.00 81.50 128 GLN A N 1
ATOM 992 C CA . GLN A 1 128 ? 9.659 -11.757 12.709 1.00 81.50 128 GLN A CA 1
ATOM 993 C C . GLN A 1 128 ? 8.434 -12.452 13.304 1.00 81.50 128 GLN A C 1
ATOM 995 O O . GLN A 1 128 ? 8.182 -13.612 12.993 1.00 81.50 128 GLN A O 1
ATOM 1000 N N . LEU A 1 129 ? 7.692 -11.754 14.167 1.00 82.50 129 LEU A N 1
ATOM 1001 C CA . LEU A 1 129 ? 6.505 -12.287 14.829 1.00 82.50 129 LEU A CA 1
ATOM 1002 C C . LEU A 1 129 ? 5.279 -12.175 13.929 1.00 82.50 129 LEU A C 1
ATOM 1004 O O . LEU A 1 129 ? 4.429 -13.041 13.951 1.00 82.50 129 LEU A O 1
ATOM 1008 N N . LEU A 1 130 ? 5.178 -11.120 13.129 1.00 83.44 130 LEU A N 1
ATOM 1009 C CA . LEU A 1 130 ? 3.993 -10.811 12.332 1.00 83.44 130 LEU A CA 1
ATOM 1010 C C . LEU A 1 130 ? 4.091 -11.322 10.895 1.00 83.44 130 LEU A C 1
ATOM 1012 O O . LEU A 1 130 ? 3.362 -10.837 10.029 1.00 83.44 130 LEU A O 1
ATOM 1016 N N . LYS A 1 131 ? 4.980 -12.291 10.629 1.00 84.69 131 LYS A N 1
ATOM 1017 C CA . LYS A 1 131 ? 5.129 -12.855 9.287 1.00 84.69 131 LYS A CA 1
ATOM 1018 C C . LYS A 1 131 ? 3.764 -13.281 8.730 1.00 84.69 131 LYS A C 1
ATOM 1020 O O . LYS A 1 131 ? 2.949 -13.842 9.458 1.00 84.69 131 LYS A O 1
ATOM 1025 N N . PRO A 1 132 ? 3.511 -13.000 7.444 1.00 89.94 132 PRO A N 1
ATOM 1026 C CA . PRO A 1 132 ? 4.433 -12.487 6.436 1.00 89.94 132 PRO A CA 1
ATOM 1027 C C . PRO A 1 132 ? 4.570 -10.957 6.416 1.00 89.94 132 PRO A C 1
ATOM 1029 O O . PRO A 1 132 ? 5.300 -10.444 5.578 1.00 89.94 132 PRO A O 1
ATOM 1032 N N . PHE A 1 133 ? 3.919 -10.209 7.307 1.00 90.62 133 PHE A N 1
ATOM 1033 C CA . PHE A 1 133 ? 4.113 -8.764 7.402 1.00 90.62 133 PHE A CA 1
ATOM 1034 C C . PHE A 1 133 ? 5.467 -8.469 8.048 1.00 90.62 133 PHE A C 1
ATOM 1036 O O . PHE A 1 133 ? 5.678 -8.739 9.229 1.00 90.62 133 PHE A O 1
ATOM 1043 N N . VAL A 1 134 ? 6.399 -7.913 7.276 1.00 91.31 134 VAL A N 1
ATOM 1044 C CA . VAL A 1 134 ? 7.790 -7.737 7.727 1.00 91.31 134 VAL A CA 1
ATOM 1045 C C . VAL A 1 134 ? 8.168 -6.284 7.978 1.00 91.31 134 VAL A C 1
ATOM 1047 O O . VAL A 1 134 ? 9.136 -6.018 8.689 1.00 91.31 134 VAL A O 1
ATOM 1050 N N . PHE A 1 135 ? 7.405 -5.337 7.434 1.00 93.50 135 PHE A N 1
ATOM 1051 C CA . PHE A 1 135 ? 7.702 -3.915 7.533 1.00 93.50 135 PHE A CA 1
ATOM 1052 C C . PHE A 1 135 ? 6.431 -3.075 7.417 1.00 93.50 135 PHE A C 1
ATOM 1054 O O . PHE A 1 135 ? 5.583 -3.378 6.584 1.00 93.50 135 PHE A O 1
ATOM 1061 N N . LEU A 1 136 ? 6.298 -2.026 8.230 1.00 94.75 136 LEU A N 1
ATOM 1062 C CA . LEU A 1 136 ? 5.212 -1.052 8.114 1.00 94.75 136 LEU A CA 1
ATOM 1063 C C . LEU A 1 136 ? 5.732 0.343 8.442 1.00 94.75 136 LEU A C 1
ATOM 1065 O O . LEU A 1 136 ? 6.077 0.627 9.596 1.00 94.75 136 LEU A O 1
ATOM 1069 N N . ASP A 1 137 ? 5.703 1.210 7.440 1.00 94.25 137 ASP A N 1
ATOM 1070 C CA . ASP A 1 137 ? 5.983 2.631 7.574 1.00 94.25 137 ASP A CA 1
ATOM 1071 C C . ASP A 1 137 ? 4.692 3.432 7.388 1.00 94.25 137 ASP A C 1
ATOM 1073 O O . ASP A 1 137 ? 3.886 3.168 6.497 1.00 94.25 137 ASP A O 1
ATOM 1077 N N . GLN A 1 138 ? 4.515 4.438 8.238 1.00 94.00 138 GLN A N 1
ATOM 1078 C CA . GLN A 1 138 ? 3.627 5.556 7.969 1.00 94.00 138 GLN A CA 1
ATOM 1079 C C . GLN A 1 138 ? 4.475 6.688 7.389 1.00 94.00 138 GLN A C 1
ATOM 1081 O O . GLN A 1 138 ? 5.437 7.118 8.031 1.00 94.00 138 GLN A O 1
ATOM 1086 N N . PHE A 1 139 ? 4.101 7.210 6.226 1.00 92.38 139 PHE A N 1
ATOM 1087 C CA . PHE A 1 139 ? 4.710 8.415 5.671 1.00 92.38 139 PHE A CA 1
ATOM 1088 C C . PHE A 1 139 ? 3.751 9.599 5.784 1.00 92.38 139 PHE A C 1
ATOM 1090 O O . PHE A 1 139 ? 2.531 9.457 5.677 1.00 92.38 139 PHE A O 1
ATOM 1097 N N . GLY A 1 140 ? 4.311 10.776 6.039 1.00 90.62 140 GLY A N 1
ATOM 1098 C CA . GLY A 1 140 ? 3.558 12.018 6.104 1.00 90.62 140 GLY A CA 1
ATOM 1099 C C . GLY A 1 140 ? 4.475 13.212 5.923 1.00 90.62 140 GLY A C 1
ATOM 1100 O O . GLY A 1 140 ? 5.297 13.490 6.796 1.00 90.62 140 GLY A O 1
ATOM 1101 N N . PHE A 1 141 ? 4.356 13.909 4.797 1.00 87.19 141 PHE A N 1
ATOM 1102 C CA . PHE A 1 141 ? 5.205 15.056 4.501 1.00 87.19 141 PHE A CA 1
ATOM 1103 C C . PHE A 1 141 ? 4.571 16.031 3.532 1.00 87.19 141 PHE A C 1
ATOM 1105 O O . PHE A 1 141 ? 3.685 15.690 2.756 1.00 87.19 141 PHE A O 1
ATOM 1112 N N . LYS A 1 142 ? 5.073 17.262 3.577 1.00 89.25 142 LYS A N 1
ATOM 1113 C CA . LYS A 1 142 ? 4.859 18.235 2.521 1.00 89.25 142 LYS A CA 1
ATOM 1114 C C . LYS A 1 142 ? 6.063 18.170 1.575 1.00 89.25 142 LYS A C 1
ATOM 1116 O O . LYS A 1 142 ? 7.185 18.271 2.075 1.00 89.25 142 LYS A O 1
ATOM 1121 N N . PRO A 1 143 ? 5.861 17.969 0.266 1.00 83.81 143 PRO A N 1
ATOM 1122 C CA . PRO A 1 143 ? 6.944 17.988 -0.708 1.00 83.81 143 PRO A CA 1
ATOM 1123 C C . PRO A 1 143 ? 7.713 19.312 -0.643 1.00 83.81 143 PRO A C 1
ATOM 1125 O O . PRO A 1 143 ? 7.123 20.381 -0.472 1.00 83.81 143 PRO A O 1
ATOM 1128 N N . GLU A 1 144 ? 9.038 19.229 -0.731 1.00 81.44 144 GLU A N 1
ATOM 1129 C CA . GLU A 1 144 ? 9.926 20.389 -0.799 1.00 81.44 144 GLU A CA 1
ATOM 1130 C C . GLU A 1 144 ? 10.540 20.436 -2.205 1.00 81.44 144 GLU A C 1
ATOM 1132 O O . GLU A 1 144 ? 11.010 19.393 -2.667 1.00 81.44 144 GLU A O 1
ATOM 1137 N N . PRO A 1 145 ? 10.609 21.608 -2.870 1.00 69.94 145 PRO A N 1
ATOM 1138 C CA . PRO A 1 145 ? 11.088 21.723 -4.255 1.00 69.94 145 PRO A CA 1
ATOM 1139 C C . PRO A 1 145 ? 12.471 21.102 -4.510 1.00 69.94 145 PRO A C 1
ATOM 1141 O O . PRO A 1 145 ? 12.777 20.673 -5.620 1.00 69.94 145 PRO A O 1
ATOM 1144 N N . GLU A 1 146 ? 13.312 21.048 -3.476 1.00 65.31 146 GLU A N 1
ATOM 1145 C CA . GLU A 1 146 ? 14.699 20.577 -3.550 1.00 65.31 146 GLU A CA 1
ATOM 1146 C C . GLU A 1 146 ? 14.867 19.088 -3.196 1.00 65.31 146 GLU A C 1
ATOM 1148 O O . GLU A 1 146 ? 15.948 18.528 -3.376 1.00 65.31 146 GLU A O 1
ATOM 1153 N N . LYS A 1 147 ? 13.808 18.415 -2.723 1.00 64.06 147 LYS A N 1
ATOM 1154 C CA . LYS A 1 147 ? 13.824 16.991 -2.356 1.00 64.06 147 LYS A CA 1
ATOM 1155 C C . LYS A 1 147 ? 12.945 16.191 -3.310 1.00 64.06 147 LYS A C 1
ATOM 1157 O O . LYS A 1 147 ? 11.771 15.948 -3.044 1.00 64.06 147 LYS A O 1
ATOM 1162 N N . LYS A 1 148 ? 13.547 15.752 -4.416 1.00 62.47 148 LYS A N 1
ATOM 1163 C CA . LYS A 1 148 ? 12.973 14.714 -5.285 1.00 62.47 148 LYS A CA 1
ATOM 1164 C C . LYS A 1 148 ? 13.034 13.390 -4.523 1.00 62.47 148 LYS A C 1
ATOM 1166 O O . LYS A 1 148 ? 14.110 13.079 -4.035 1.00 62.47 148 LYS A O 1
ATOM 1171 N N . GLY A 1 149 ? 11.907 12.682 -4.419 1.00 69.94 149 GLY A N 1
ATOM 1172 C CA . GLY A 1 149 ? 11.584 11.511 -3.585 1.00 69.94 149 GLY A CA 1
ATOM 1173 C C . GLY A 1 149 ? 12.732 10.568 -3.213 1.00 69.94 149 GLY A C 1
ATOM 1174 O O . GLY A 1 149 ? 13.671 10.957 -2.528 1.00 69.94 149 GLY A O 1
ATOM 1175 N N . PHE A 1 150 ? 12.626 9.287 -3.562 1.00 76.12 150 PHE A N 1
ATOM 1176 C CA . PHE A 1 150 ? 13.713 8.322 -3.319 1.00 76.12 150 PHE A CA 1
ATOM 1177 C C . PHE A 1 150 ? 14.524 8.030 -4.582 1.00 76.12 150 PHE A C 1
ATOM 1179 O O . PHE A 1 150 ? 15.624 7.485 -4.487 1.00 76.12 150 PHE A O 1
ATOM 1186 N N . GLY A 1 151 ? 14.003 8.434 -5.745 1.00 87.56 151 GLY A N 1
ATOM 1187 C CA . GLY A 1 151 ? 14.531 8.022 -7.031 1.00 87.56 151 GLY A CA 1
ATOM 1188 C C . GLY A 1 151 ? 14.270 6.539 -7.278 1.00 87.56 151 GLY A C 1
ATOM 1189 O O . GLY A 1 151 ? 13.789 5.801 -6.412 1.00 87.56 151 GLY A O 1
ATOM 1190 N N . MET A 1 152 ? 14.627 6.105 -8.481 1.00 93.81 152 MET A N 1
ATOM 1191 C CA . MET A 1 152 ? 14.508 4.715 -8.898 1.00 93.81 152 MET A CA 1
ATOM 1192 C C . MET A 1 152 ? 15.327 3.803 -7.969 1.00 93.81 152 MET A C 1
ATOM 1194 O O . MET A 1 152 ? 16.551 3.932 -7.886 1.00 93.81 152 MET A O 1
ATOM 1198 N N . HIS A 1 153 ? 14.667 2.882 -7.267 1.00 96.50 153 HIS A N 1
ATOM 1199 C CA . HIS A 1 153 ? 15.311 1.982 -6.305 1.00 96.50 153 HIS A CA 1
ATOM 1200 C C . HIS A 1 153 ? 14.773 0.547 -6.402 1.00 96.50 153 HIS A C 1
ATOM 1202 O O . HIS A 1 153 ? 13.626 0.356 -6.807 1.00 96.50 153 HIS A O 1
ATOM 1208 N N . PRO A 1 154 ? 15.581 -0.475 -6.055 1.00 97.44 154 PRO A N 1
ATOM 1209 C CA . PRO A 1 154 ? 15.192 -1.865 -6.242 1.00 97.44 154 PRO A CA 1
ATOM 1210 C C . PRO A 1 154 ? 14.510 -2.486 -5.014 1.00 97.44 154 PRO A C 1
ATOM 1212 O O . PRO A 1 154 ? 14.872 -2.197 -3.873 1.00 97.44 154 PRO A O 1
ATOM 1215 N N . HIS A 1 155 ? 13.621 -3.446 -5.268 1.00 97.62 155 HIS A N 1
ATOM 1216 C CA . HIS A 1 155 ? 13.115 -4.433 -4.305 1.00 97.62 155 HIS A CA 1
ATOM 1217 C C . HIS A 1 155 ? 13.175 -5.843 -4.904 1.00 97.62 155 HIS A C 1
ATOM 1219 O O . HIS A 1 155 ? 13.155 -6.000 -6.121 1.00 97.62 155 HIS A O 1
ATOM 1225 N N . SER A 1 156 ? 13.235 -6.874 -4.057 1.00 97.38 156 SER A N 1
ATOM 1226 C CA . SER A 1 156 ? 13.117 -8.293 -4.444 1.00 97.38 156 SER A CA 1
ATOM 1227 C C . SER A 1 156 ? 12.609 -9.131 -3.264 1.00 97.38 156 SER A C 1
ATOM 1229 O O . SER A 1 156 ? 12.710 -8.701 -2.113 1.00 97.38 156 SER A O 1
ATOM 1231 N N . GLY A 1 157 ? 12.015 -10.295 -3.535 1.00 95.50 157 GLY A N 1
ATOM 1232 C CA . GLY A 1 157 ? 11.545 -11.259 -2.528 1.00 95.50 157 GLY A CA 1
ATOM 1233 C C . GLY A 1 157 ? 10.353 -10.811 -1.666 1.00 95.50 157 GLY A C 1
ATOM 1234 O O . GLY A 1 157 ? 9.898 -11.545 -0.785 1.00 95.50 157 GLY A O 1
ATOM 1235 N N . ILE A 1 158 ? 9.814 -9.618 -1.916 1.00 96.38 158 ILE A N 1
ATOM 1236 C CA . ILE A 1 158 ? 8.696 -9.028 -1.173 1.00 96.38 158 ILE A CA 1
ATOM 1237 C C . ILE A 1 158 ? 7.606 -8.524 -2.114 1.00 96.38 158 ILE A C 1
ATOM 1239 O O . ILE A 1 158 ? 7.852 -8.256 -3.288 1.00 96.38 158 ILE A O 1
ATOM 1243 N N . ALA A 1 159 ? 6.408 -8.348 -1.570 1.00 97.00 159 ALA A N 1
ATOM 1244 C CA . ALA A 1 159 ? 5.421 -7.437 -2.115 1.00 97.00 159 ALA A CA 1
ATOM 1245 C C . ALA A 1 159 ? 5.377 -6.159 -1.274 1.00 97.00 159 ALA A C 1
ATOM 1247 O O . ALA A 1 159 ? 5.422 -6.225 -0.042 1.00 97.00 159 ALA A O 1
ATOM 1248 N N . THR A 1 160 ? 5.255 -5.008 -1.925 1.00 97.06 160 THR A N 1
ATOM 1249 C CA . THR A 1 160 ? 4.890 -3.752 -1.273 1.00 97.06 160 THR A CA 1
ATOM 1250 C C . THR A 1 160 ? 3.408 -3.477 -1.509 1.00 97.06 160 THR A C 1
ATOM 1252 O O . THR A 1 160 ? 2.850 -3.784 -2.565 1.00 97.06 160 THR A O 1
ATOM 1255 N N . LEU A 1 161 ? 2.753 -2.912 -0.498 1.00 97.75 161 LEU A N 1
ATOM 1256 C CA . LEU A 1 161 ? 1.418 -2.349 -0.623 1.00 97.75 161 LEU A CA 1
ATOM 1257 C C . LEU A 1 161 ? 1.449 -0.921 -0.088 1.00 97.75 161 LEU A C 1
ATOM 1259 O O . LEU A 1 161 ? 1.690 -0.710 1.106 1.00 97.75 161 LEU A O 1
ATOM 1263 N N . THR A 1 162 ? 1.202 0.041 -0.974 1.00 97.38 162 THR A N 1
ATOM 1264 C CA . THR A 1 162 ? 1.114 1.466 -0.635 1.00 97.38 162 THR A CA 1
ATOM 1265 C C . THR A 1 162 ? -0.354 1.880 -0.628 1.00 97.38 162 THR A C 1
ATOM 1267 O O . THR A 1 162 ? -1.075 1.621 -1.588 1.00 97.38 162 THR A O 1
ATOM 1270 N N . TYR A 1 163 ? -0.816 2.518 0.447 1.00 97.50 163 TYR A N 1
ATOM 1271 C CA . TYR A 1 163 ? -2.158 3.100 0.531 1.00 97.50 163 TYR A CA 1
ATOM 1272 C C . TYR A 1 163 ? -2.070 4.601 0.786 1.00 97.50 163 TYR A C 1
ATOM 1274 O O . TYR A 1 163 ? -1.477 5.029 1.783 1.00 97.50 163 TYR A O 1
ATOM 1282 N N . MET A 1 164 ? -2.692 5.378 -0.100 1.00 96.62 164 MET A N 1
ATOM 1283 C CA . MET A 1 164 ? -2.772 6.833 -0.004 1.00 96.62 164 MET A CA 1
ATOM 1284 C C . MET A 1 164 ? -3.949 7.236 0.886 1.00 96.62 164 MET A C 1
ATOM 1286 O O . MET A 1 164 ? -5.085 6.825 0.654 1.00 96.62 164 MET A O 1
ATOM 1290 N N . ILE A 1 165 ? -3.673 8.026 1.924 1.00 94.38 165 ILE A N 1
ATOM 1291 C CA . ILE A 1 165 ? -4.699 8.636 2.787 1.00 94.38 165 ILE A CA 1
ATOM 1292 C C . ILE A 1 165 ? -4.995 10.074 2.375 1.00 94.38 165 ILE A C 1
ATOM 1294 O O . ILE A 1 165 ? -6.103 10.549 2.611 1.00 94.38 165 ILE A O 1
ATOM 1298 N N . GLU A 1 166 ? -3.979 10.773 1.874 1.00 93.69 166 GLU A N 1
ATOM 1299 C CA . GLU A 1 166 ? -4.093 12.132 1.366 1.00 93.69 166 GLU A CA 1
ATOM 1300 C C . GLU A 1 166 ? -2.980 12.379 0.344 1.00 93.69 166 GLU A C 1
ATOM 1302 O O . GLU A 1 166 ? -1.848 11.912 0.527 1.00 93.69 166 GLU A O 1
ATOM 1307 N N . GLY A 1 167 ? -3.294 13.154 -0.692 1.00 93.44 167 GLY A N 1
ATOM 1308 C CA . GLY A 1 167 ? -2.360 13.547 -1.742 1.00 93.44 167 GLY A CA 1
ATOM 1309 C C . GLY A 1 167 ? -2.208 12.495 -2.840 1.00 93.44 167 GLY A C 1
ATOM 1310 O O . GLY A 1 167 ? -2.916 11.491 -2.872 1.00 93.44 167 GLY A O 1
ATOM 1311 N N . GLU A 1 168 ? -1.288 12.749 -3.769 1.00 94.50 168 GLU A N 1
ATOM 1312 C CA . GLU A 1 168 ? -1.120 11.942 -4.979 1.00 94.50 168 GLU A CA 1
ATOM 1313 C C . GLU A 1 168 ? 0.364 11.731 -5.288 1.00 94.50 168 GLU A C 1
ATOM 1315 O O . GLU A 1 168 ? 1.187 12.640 -5.123 1.00 94.50 168 GLU A O 1
ATOM 1320 N N . LEU A 1 169 ? 0.695 10.535 -5.771 1.00 94.25 169 LEU A N 1
ATOM 1321 C CA . LEU A 1 169 ? 2.037 10.172 -6.216 1.00 94.25 169 LEU A CA 1
ATOM 1322 C C . LEU A 1 169 ? 1.998 9.795 -7.693 1.00 94.25 169 LEU A C 1
ATOM 1324 O O . LEU A 1 169 ? 1.139 9.029 -8.111 1.00 94.25 169 LEU A O 1
ATOM 1328 N N . THR A 1 170 ? 2.949 10.276 -8.480 1.00 95.62 170 THR A N 1
ATOM 1329 C CA . THR A 1 170 ? 3.320 9.578 -9.711 1.00 95.62 170 THR A CA 1
ATOM 1330 C C . THR A 1 170 ? 4.025 8.277 -9.349 1.00 95.62 170 THR A C 1
ATOM 1332 O O . THR A 1 170 ? 4.714 8.217 -8.329 1.00 95.62 170 THR A O 1
ATOM 1335 N N . TYR A 1 171 ? 3.851 7.252 -10.172 1.00 96.00 171 TYR A N 1
ATOM 1336 C CA . TYR A 1 171 ? 4.596 6.005 -10.083 1.00 96.00 171 TYR A CA 1
ATOM 1337 C C . TYR A 1 171 ? 5.147 5.635 -11.455 1.00 96.00 171 TYR A C 1
ATOM 1339 O O . TYR A 1 171 ? 4.520 5.911 -12.482 1.00 96.00 171 TYR A O 1
ATOM 1347 N N . GLU A 1 172 ? 6.300 4.982 -11.457 1.00 96.81 172 GLU A N 1
ATOM 1348 C CA . GLU A 1 172 ? 6.839 4.260 -12.602 1.00 96.81 172 GLU A CA 1
ATOM 1349 C C . GLU A 1 172 ? 7.648 3.053 -12.129 1.00 96.81 172 GLU A C 1
ATOM 1351 O O . GLU A 1 172 ? 8.350 3.123 -11.119 1.00 96.81 172 GLU A O 1
ATOM 1356 N N . ASP A 1 173 ? 7.552 1.939 -12.852 1.00 97.12 173 ASP A N 1
ATOM 1357 C CA . ASP A 1 173 ? 8.282 0.722 -12.528 1.00 97.12 173 ASP A CA 1
ATOM 1358 C C . ASP A 1 173 ? 8.758 -0.060 -13.761 1.00 97.12 173 ASP A C 1
ATOM 1360 O O . ASP A 1 173 ? 8.324 0.120 -14.902 1.00 97.12 173 ASP A O 1
ATOM 1364 N N . THR A 1 174 ? 9.668 -0.992 -13.501 1.00 97.69 174 THR A N 1
ATOM 1365 C CA . THR A 1 174 ? 10.252 -1.893 -14.509 1.00 97.69 174 THR A CA 1
ATOM 1366 C C . THR A 1 174 ? 9.345 -3.054 -14.925 1.00 97.69 174 THR A C 1
ATOM 1368 O O . THR A 1 174 ? 9.710 -3.812 -15.822 1.00 97.69 174 THR A O 1
ATOM 1371 N N . THR A 1 175 ? 8.138 -3.170 -14.360 1.00 96.88 175 THR A N 1
ATOM 1372 C CA . THR A 1 175 ? 7.071 -4.023 -14.918 1.00 96.88 175 THR A CA 1
ATOM 1373 C C . THR A 1 175 ? 6.354 -3.341 -16.092 1.00 96.88 175 THR A C 1
ATOM 1375 O O . THR A 1 175 ? 5.510 -3.951 -16.753 1.00 96.88 175 THR A O 1
ATOM 1378 N N . GLY A 1 176 ? 6.710 -2.082 -16.377 1.00 97.00 176 GLY A N 1
ATOM 1379 C CA . GLY A 1 176 ? 6.149 -1.261 -17.444 1.00 97.00 176 GLY A CA 1
ATOM 1380 C C . GLY A 1 176 ? 4.910 -0.479 -17.015 1.00 97.00 176 GLY A C 1
ATOM 1381 O O . GLY A 1 176 ? 4.174 0.003 -17.878 1.00 97.00 176 GLY A O 1
ATOM 1382 N N . LYS A 1 177 ? 4.630 -0.375 -15.709 1.00 97.62 177 LYS A N 1
ATOM 1383 C CA . LYS A 1 177 ? 3.534 0.451 -15.195 1.00 97.62 177 LYS A CA 1
ATOM 1384 C C . LYS A 1 177 ? 4.030 1.861 -14.918 1.00 97.62 177 LYS A C 1
ATOM 1386 O O . LYS A 1 177 ? 5.113 2.054 -14.382 1.00 97.62 177 LYS A O 1
ATOM 1391 N N . SER A 1 178 ? 3.201 2.840 -15.251 1.00 97.69 178 SER A N 1
ATOM 1392 C CA . SER A 1 178 ? 3.370 4.219 -14.814 1.00 97.69 178 SER A CA 1
ATOM 1393 C C . SER A 1 178 ? 2.024 4.933 -14.758 1.00 97.69 178 SER A C 1
ATOM 1395 O O . SER A 1 178 ? 1.057 4.513 -15.404 1.00 97.69 178 SER A O 1
ATOM 1397 N N . GLY A 1 179 ? 1.937 5.992 -13.958 1.00 97.50 179 GLY A N 1
ATOM 1398 C CA . GLY A 1 179 ? 0.708 6.760 -13.803 1.00 97.50 179 GLY A CA 1
ATOM 1399 C C . GLY A 1 179 ? 0.679 7.591 -12.530 1.00 97.50 179 GLY A C 1
ATOM 1400 O O . GLY A 1 179 ? 1.718 7.935 -11.977 1.00 97.50 179 GLY A O 1
ATOM 1401 N N . ILE A 1 180 ? -0.532 7.918 -12.078 1.00 97.62 180 ILE A N 1
ATOM 1402 C CA . ILE A 1 180 ? -0.784 8.626 -10.821 1.00 97.62 180 ILE A CA 1
ATOM 1403 C C . ILE A 1 180 ? -1.567 7.700 -9.892 1.00 97.62 180 ILE A C 1
ATOM 1405 O O . ILE A 1 180 ? -2.590 7.136 -10.285 1.00 97.62 180 ILE A O 1
ATOM 1409 N N . LEU A 1 181 ? -1.079 7.540 -8.667 1.00 97.62 181 LEU A N 1
ATOM 1410 C CA . LEU A 1 181 ? -1.771 6.925 -7.548 1.00 97.62 181 LEU A CA 1
ATOM 1411 C C . LEU A 1 181 ? -2.485 8.040 -6.764 1.00 97.62 181 LEU A C 1
ATOM 1413 O O . LEU A 1 181 ? -1.811 8.819 -6.081 1.00 97.62 181 LEU A O 1
ATOM 1417 N N . PRO A 1 182 ? -3.819 8.159 -6.888 1.00 97.12 182 PRO A N 1
ATOM 1418 C CA . PRO A 1 182 ? -4.566 9.250 -6.279 1.00 97.12 182 PRO A CA 1
ATOM 1419 C C . PRO A 1 182 ? -4.817 9.009 -4.788 1.00 97.12 182 PRO A C 1
ATOM 1421 O O . PRO A 1 182 ? -4.599 7.906 -4.273 1.00 97.12 182 PRO A O 1
ATOM 1424 N N . ASP A 1 183 ? -5.377 10.017 -4.122 1.00 95.81 183 ASP A N 1
ATOM 1425 C CA . ASP A 1 183 ? -5.916 9.879 -2.770 1.00 95.81 183 ASP A CA 1
ATOM 1426 C C . ASP A 1 183 ? -6.895 8.695 -2.669 1.00 95.81 183 ASP A C 1
ATOM 1428 O O . ASP A 1 183 ? -7.720 8.458 -3.556 1.00 95.81 183 ASP A O 1
ATOM 1432 N N . GLY A 1 184 ? -6.782 7.913 -1.594 1.00 96.31 184 GLY A N 1
ATOM 1433 C CA . GLY A 1 184 ? -7.538 6.682 -1.380 1.00 96.31 184 GLY A CA 1
ATOM 1434 C C . GLY A 1 184 ? -7.152 5.520 -2.300 1.00 96.31 184 GLY A C 1
ATOM 1435 O O . GLY A 1 184 ? -7.770 4.457 -2.192 1.00 96.31 184 GLY A O 1
ATOM 1436 N N . GLY A 1 185 ? -6.179 5.706 -3.196 1.00 97.88 185 GLY A N 1
ATOM 1437 C CA . GLY A 1 185 ? -5.654 4.678 -4.084 1.00 97.88 185 GLY A CA 1
ATOM 1438 C C . GLY A 1 185 ? -4.783 3.650 -3.362 1.00 97.88 185 GLY A C 1
ATOM 1439 O O . GLY A 1 185 ? -4.230 3.906 -2.287 1.00 97.88 185 GLY A O 1
ATOM 1440 N N . VAL A 1 186 ? -4.663 2.470 -3.974 1.00 98.38 186 VAL A N 1
ATOM 1441 C CA . VAL A 1 186 ? -3.822 1.368 -3.489 1.00 98.38 186 VAL A CA 1
ATOM 1442 C C . VAL A 1 186 ? -2.892 0.897 -4.597 1.00 98.38 186 VAL A C 1
ATOM 1444 O O . VAL A 1 186 ? -3.330 0.604 -5.707 1.00 98.38 186 VAL A O 1
ATOM 1447 N N . GLU A 1 187 ? -1.619 0.765 -4.271 1.00 98.00 187 GLU A N 1
ATOM 1448 C CA . GLU A 1 187 ? -0.633 0.036 -5.060 1.00 98.00 187 GLU A CA 1
ATOM 1449 C C . GLU A 1 187 ? -0.404 -1.344 -4.443 1.00 98.00 187 GLU A C 1
ATOM 1451 O O . GLU A 1 187 ? -0.299 -1.479 -3.224 1.00 98.00 187 GLU A O 1
ATOM 1456 N N . TRP A 1 188 ? -0.254 -2.347 -5.301 1.00 97.94 188 TRP A N 1
ATOM 1457 C CA . TRP A 1 188 ? 0.368 -3.628 -4.998 1.00 97.94 188 TRP A CA 1
ATOM 1458 C C . TRP A 1 188 ? 1.504 -3.871 -5.983 1.00 97.94 188 TRP A C 1
ATOM 1460 O O . TRP A 1 188 ? 1.247 -3.999 -7.179 1.00 97.94 188 TRP A O 1
ATOM 1470 N N . MET A 1 189 ? 2.728 -4.014 -5.487 1.00 97.69 189 MET A N 1
ATOM 1471 C CA . MET A 1 189 ? 3.883 -4.393 -6.297 1.00 97.69 189 MET A CA 1
ATOM 1472 C C . MET A 1 189 ? 4.520 -5.649 -5.708 1.00 97.69 189 MET A C 1
ATOM 1474 O O . MET A 1 189 ? 5.213 -5.597 -4.696 1.00 97.69 189 MET A O 1
ATOM 1478 N N . SER A 1 190 ? 4.297 -6.793 -6.351 1.00 97.38 190 SER A N 1
ATOM 1479 C CA . SER A 1 190 ? 5.042 -8.025 -6.093 1.00 97.38 190 SER A CA 1
ATOM 1480 C C . SER A 1 190 ? 6.386 -7.937 -6.803 1.00 97.38 190 SER A C 1
ATOM 1482 O O . SER A 1 190 ? 6.442 -8.066 -8.025 1.00 97.38 190 SER A O 1
ATOM 1484 N N . ALA A 1 191 ? 7.465 -7.727 -6.050 1.00 97.69 191 ALA A N 1
ATOM 1485 C CA . ALA A 1 191 ? 8.786 -7.510 -6.626 1.00 97.69 191 ALA A CA 1
ATOM 1486 C C . ALA A 1 191 ? 9.412 -8.793 -7.194 1.00 97.69 191 ALA A C 1
ATOM 1488 O O . ALA A 1 191 ? 10.202 -8.712 -8.129 1.00 97.69 191 ALA A O 1
ATOM 1489 N N . GLY A 1 192 ? 9.063 -9.969 -6.653 1.00 96.19 192 GLY A N 1
ATOM 1490 C CA . GLY A 1 192 ? 9.600 -11.254 -7.112 1.00 96.19 192 GLY A CA 1
ATOM 1491 C C . GLY A 1 192 ? 11.129 -11.229 -7.229 1.00 96.19 192 GLY A C 1
ATOM 1492 O O . GLY A 1 192 ? 11.822 -10.770 -6.318 1.00 96.19 192 GLY A O 1
ATOM 1493 N N . ASN A 1 193 ? 11.651 -11.648 -8.380 1.00 96.56 193 ASN A N 1
ATOM 1494 C CA . ASN A 1 193 ? 13.082 -11.648 -8.688 1.00 96.56 193 ASN A CA 1
ATOM 1495 C C . ASN A 1 193 ? 13.720 -10.254 -8.868 1.00 96.56 193 ASN A C 1
ATOM 1497 O O . ASN A 1 193 ? 14.942 -10.173 -8.996 1.00 96.56 193 ASN A O 1
ATOM 1501 N N . GLY A 1 194 ? 12.941 -9.171 -8.868 1.00 97.69 194 GLY A N 1
ATOM 1502 C CA . GLY A 1 194 ? 13.454 -7.807 -8.895 1.00 97.69 194 GLY A CA 1
ATOM 1503 C C . GLY A 1 194 ? 12.521 -6.812 -9.582 1.00 97.69 194 GLY A C 1
ATOM 1504 O O . GLY A 1 194 ? 12.109 -7.027 -10.718 1.00 97.69 194 GLY A O 1
ATOM 1505 N N . VAL A 1 195 ? 12.272 -5.675 -8.928 1.00 97.81 195 VAL A N 1
ATOM 1506 C CA . VAL A 1 195 ? 11.659 -4.484 -9.539 1.00 97.81 195 VAL A CA 1
ATOM 1507 C C . VAL A 1 195 ? 12.434 -3.255 -9.123 1.00 97.81 195 VAL A C 1
ATOM 1509 O O . VAL A 1 195 ? 12.683 -3.054 -7.938 1.00 97.81 195 VAL A O 1
ATOM 1512 N N . TRP A 1 196 ? 12.771 -2.419 -10.096 1.00 98.06 196 TRP A N 1
ATOM 1513 C CA . TRP A 1 196 ? 13.083 -1.014 -9.870 1.00 98.06 196 TRP A CA 1
ATOM 1514 C C . TRP A 1 196 ? 11.820 -0.180 -10.045 1.00 98.06 196 TRP A C 1
ATOM 1516 O O . TRP A 1 196 ? 11.100 -0.379 -11.030 1.00 98.06 196 TRP A O 1
ATOM 1526 N N . HIS A 1 197 ? 11.574 0.725 -9.100 1.00 97.44 197 HIS A N 1
ATOM 1527 C CA . HIS A 1 197 ? 10.451 1.664 -9.135 1.00 97.44 197 HIS A CA 1
ATOM 1528 C C . HIS A 1 197 ? 10.817 3.030 -8.544 1.00 97.44 197 HIS A C 1
ATOM 1530 O O . HIS A 1 197 ? 11.774 3.147 -7.769 1.00 97.44 197 HIS A O 1
ATOM 1536 N N . ASP A 1 198 ? 10.045 4.049 -8.905 1.00 95.12 198 ASP A N 1
ATOM 1537 C CA . ASP A 1 198 ? 10.083 5.378 -8.298 1.00 95.12 198 ASP A CA 1
ATOM 1538 C C . ASP A 1 198 ? 8.662 5.866 -7.992 1.00 95.12 198 ASP A C 1
ATOM 1540 O O . ASP A 1 198 ? 7.696 5.511 -8.671 1.00 95.12 198 ASP A O 1
ATOM 1544 N N . ALA A 1 199 ? 8.550 6.699 -6.959 1.00 92.50 199 ALA A N 1
ATOM 1545 C CA . ALA A 1 199 ? 7.316 7.366 -6.586 1.00 92.50 199 ALA A CA 1
ATOM 1546 C C . ALA A 1 199 ? 7.603 8.817 -6.197 1.00 92.50 199 ALA A C 1
ATOM 1548 O O . ALA A 1 199 ? 8.391 9.091 -5.285 1.00 92.50 199 ALA A O 1
ATOM 1549 N N 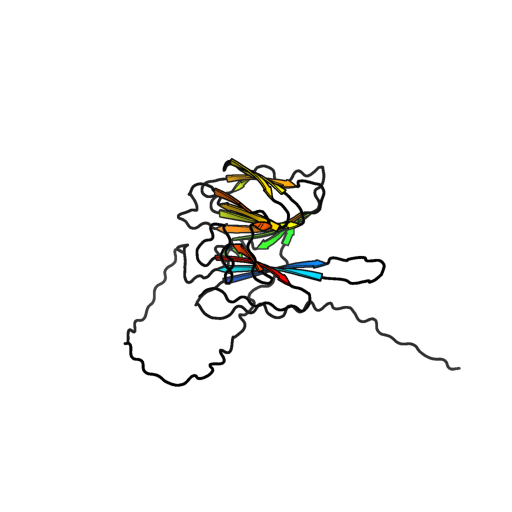. GLN A 1 200 ? 6.947 9.754 -6.881 1.00 92.12 200 GLN A N 1
ATOM 1550 C CA . GLN A 1 200 ? 7.196 11.187 -6.720 1.00 92.12 200 GLN A CA 1
ATOM 1551 C C . GLN A 1 200 ? 5.890 11.944 -6.473 1.00 92.12 200 GLN A C 1
ATOM 1553 O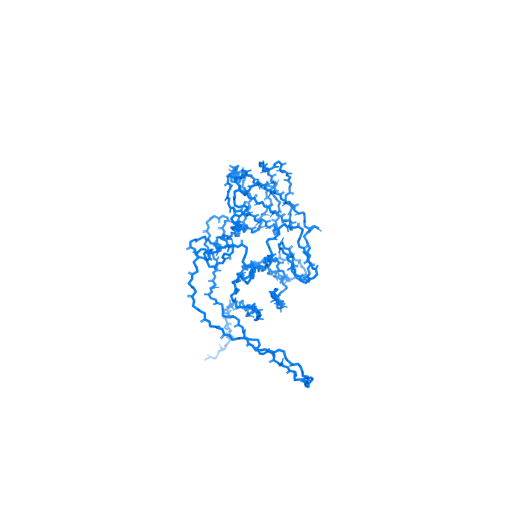 O . GLN A 1 200 ? 4.908 11.678 -7.166 1.00 92.12 200 GLN A O 1
ATOM 1558 N N . PRO A 1 201 ? 5.853 12.909 -5.542 1.00 91.94 201 PRO A N 1
ATOM 1559 C CA . PRO A 1 201 ? 4.706 13.799 -5.375 1.00 91.94 201 PRO A CA 1
ATOM 1560 C C . PRO A 1 201 ? 4.273 14.466 -6.685 1.00 91.94 201 PRO A C 1
ATOM 1562 O O . PRO A 1 201 ? 5.111 14.971 -7.428 1.00 91.94 201 PRO A O 1
ATOM 1565 N N . VAL A 1 202 ? 2.963 14.502 -6.952 1.00 91.69 202 VAL A N 1
ATOM 1566 C CA . VAL A 1 202 ? 2.405 15.193 -8.136 1.00 91.69 202 VAL A CA 1
ATOM 1567 C C . VAL A 1 202 ? 2.415 16.719 -7.962 1.00 91.69 202 VAL A C 1
ATOM 1569 O O . VAL A 1 202 ? 2.512 17.463 -8.935 1.00 91.69 202 VAL A O 1
ATOM 1572 N N . SER A 1 203 ? 2.296 17.199 -6.722 1.00 89.81 203 SER A N 1
ATOM 1573 C CA . SER A 1 203 ? 2.229 18.623 -6.379 1.00 89.81 203 SER A CA 1
ATOM 1574 C C . SER A 1 203 ? 2.865 18.894 -5.015 1.00 89.81 203 SER A C 1
ATOM 1576 O O . SER A 1 203 ? 3.243 17.962 -4.314 1.00 89.81 203 SER A O 1
ATOM 1578 N N . ASP A 1 204 ? 2.905 20.161 -4.597 1.00 89.12 204 ASP A N 1
ATOM 1579 C CA . ASP A 1 204 ? 3.397 20.583 -3.275 1.00 89.12 204 ASP A CA 1
ATOM 1580 C C . ASP A 1 204 ? 2.374 20.362 -2.138 1.00 89.12 204 ASP A C 1
ATOM 1582 O O . ASP A 1 204 ? 2.560 20.834 -1.005 1.00 89.12 204 ASP A O 1
ATOM 1586 N N . ALA A 1 205 ? 1.255 19.693 -2.434 1.00 90.25 205 ALA A N 1
ATOM 1587 C CA . ALA A 1 205 ? 0.251 19.339 -1.442 1.00 90.25 205 ALA A CA 1
ATOM 1588 C C . ALA A 1 205 ? 0.805 18.302 -0.446 1.00 90.25 205 ALA A C 1
ATOM 1590 O O . ALA A 1 205 ? 1.603 17.444 -0.828 1.00 90.25 205 ALA A O 1
ATOM 1591 N N . PRO A 1 206 ? 0.395 18.351 0.835 1.00 91.12 206 PRO A N 1
ATOM 1592 C CA . PRO A 1 206 ? 0.744 17.315 1.797 1.00 91.12 206 PRO A CA 1
ATOM 1593 C C . PRO A 1 206 ? 0.336 15.923 1.313 1.00 91.12 206 PRO A C 1
ATOM 1595 O O . PRO A 1 206 ? -0.747 15.734 0.764 1.00 91.12 206 PRO A O 1
ATOM 1598 N N . ILE A 1 207 ? 1.207 14.951 1.563 1.00 92.31 207 ILE A N 1
ATOM 1599 C CA . ILE A 1 207 ? 0.982 13.544 1.262 1.00 92.31 207 ILE A CA 1
ATOM 1600 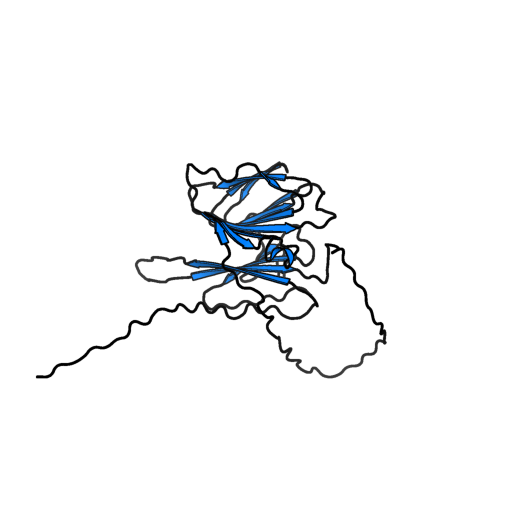C C . ILE A 1 207 ? 1.053 12.755 2.559 1.00 92.31 207 ILE A C 1
ATOM 1602 O O . ILE A 1 207 ? 1.991 12.920 3.346 1.00 92.31 207 ILE A O 1
ATOM 1606 N N . THR A 1 208 ? 0.079 11.872 2.773 1.00 94.19 208 THR A N 1
ATOM 1607 C CA . THR A 1 208 ? 0.096 10.919 3.883 1.00 94.19 208 THR A CA 1
ATOM 1608 C C . THR A 1 208 ? -0.383 9.545 3.441 1.00 94.19 208 THR A C 1
ATOM 1610 O O . THR A 1 208 ? -1.249 9.407 2.578 1.00 94.19 208 THR A O 1
ATOM 1613 N N . GLY A 1 209 ? 0.179 8.505 4.045 1.00 94.56 209 GLY A N 1
ATOM 1614 C CA . GLY A 1 209 ? -0.165 7.138 3.694 1.00 94.56 209 GLY A CA 1
ATOM 1615 C C . GLY A 1 209 ? 0.645 6.107 4.461 1.00 94.56 209 GLY A C 1
ATOM 1616 O O . GLY A 1 209 ? 1.378 6.419 5.406 1.00 94.56 209 GLY A O 1
ATOM 1617 N N . PHE A 1 210 ? 0.476 4.857 4.051 1.00 95.62 210 PHE A N 1
ATOM 1618 C CA . PHE A 1 210 ? 1.160 3.710 4.632 1.00 95.62 210 PHE A CA 1
ATOM 1619 C C . PHE A 1 210 ? 1.826 2.887 3.548 1.00 95.62 210 PHE A C 1
ATOM 1621 O O . PHE A 1 210 ? 1.258 2.704 2.473 1.00 95.62 210 PHE A O 1
ATOM 1628 N N . GLN A 1 211 ? 3.001 2.351 3.867 1.00 95.94 211 GLN A N 1
ATOM 1629 C CA . GLN A 1 211 ? 3.649 1.332 3.063 1.00 95.94 211 GLN A CA 1
ATOM 1630 C C . GLN A 1 211 ? 3.912 0.095 3.919 1.00 95.94 211 GLN A C 1
ATOM 1632 O O . GLN A 1 211 ? 4.626 0.141 4.924 1.00 95.94 211 GLN A O 1
ATOM 1637 N N . LEU A 1 212 ? 3.304 -1.011 3.510 1.00 96.00 212 LEU A N 1
ATOM 1638 C CA . LEU A 1 212 ? 3.453 -2.328 4.112 1.00 96.00 212 LEU A CA 1
ATOM 1639 C C . LEU A 1 212 ? 4.331 -3.185 3.203 1.00 96.00 212 LEU A C 1
ATOM 1641 O O . LEU A 1 212 ? 4.080 -3.239 2.001 1.00 96.00 212 LEU A O 1
ATOM 1645 N N . TRP A 1 213 ? 5.313 -3.893 3.764 1.00 96.25 213 TRP A N 1
ATOM 1646 C CA . TRP A 1 213 ? 6.005 -4.959 3.037 1.00 96.25 213 TRP A CA 1
ATOM 1647 C C . TRP A 1 213 ? 5.590 -6.326 3.559 1.00 96.25 213 TRP A C 1
ATOM 1649 O O . TRP A 1 213 ? 5.518 -6.572 4.771 1.00 96.25 213 TRP A O 1
ATOM 1659 N N . ILE A 1 214 ? 5.349 -7.220 2.611 1.00 94.81 214 ILE A N 1
ATOM 1660 C CA . ILE A 1 214 ? 4.902 -8.587 2.817 1.00 94.81 214 ILE A CA 1
ATOM 1661 C C . ILE A 1 214 ? 5.968 -9.504 2.225 1.00 94.81 214 ILE A C 1
ATOM 1663 O O . ILE A 1 214 ? 6.314 -9.376 1.054 1.00 94.81 214 ILE A O 1
ATOM 1667 N N . ALA A 1 215 ? 6.490 -10.434 3.019 1.00 93.38 215 ALA A N 1
ATOM 1668 C CA . ALA A 1 215 ? 7.352 -11.489 2.504 1.00 93.38 215 ALA A CA 1
ATOM 1669 C C . ALA A 1 215 ? 6.558 -12.364 1.526 1.00 93.38 215 ALA A C 1
ATOM 1671 O O . ALA A 1 215 ? 5.484 -12.868 1.877 1.00 93.38 215 ALA A O 1
ATOM 1672 N N . LEU A 1 216 ? 7.078 -12.542 0.310 1.00 92.25 216 LEU A N 1
ATOM 1673 C CA . LEU A 1 216 ? 6.449 -13.428 -0.659 1.00 92.25 216 LEU A CA 1
ATOM 1674 C C . LEU A 1 216 ? 6.628 -14.892 -0.230 1.00 92.25 216 LEU A C 1
ATOM 1676 O O . LEU A 1 216 ? 7.642 -15.248 0.376 1.00 92.25 216 LEU A O 1
ATOM 1680 N N . PRO A 1 217 ? 5.667 -15.776 -0.542 1.00 90.38 217 PRO A N 1
ATOM 1681 C CA . PRO A 1 217 ? 5.887 -17.212 -0.442 1.00 90.38 217 PRO A CA 1
ATOM 1682 C C . PRO A 1 217 ? 7.083 -17.640 -1.298 1.00 90.38 217 PRO A C 1
ATOM 1684 O O . PRO A 1 217 ? 7.293 -17.083 -2.373 1.00 90.38 217 PRO A O 1
ATOM 1687 N N . ALA A 1 218 ? 7.792 -18.698 -0.896 1.00 89.50 218 ALA A N 1
ATOM 1688 C CA . ALA A 1 218 ? 8.977 -19.193 -1.609 1.00 89.50 218 ALA A CA 1
ATOM 1689 C C . ALA A 1 218 ? 8.734 -19.447 -3.114 1.00 89.50 218 ALA A C 1
ATOM 1691 O O . ALA A 1 218 ? 9.611 -19.218 -3.941 1.00 89.50 218 ALA A O 1
ATOM 1692 N N . ALA A 1 219 ? 7.520 -19.873 -3.485 1.00 89.62 219 ALA A N 1
ATOM 1693 C CA . ALA A 1 219 ? 7.129 -20.098 -4.879 1.00 89.62 219 ALA A CA 1
ATOM 1694 C C . ALA A 1 219 ? 7.027 -18.810 -5.725 1.00 89.62 219 ALA A C 1
ATOM 1696 O O . ALA A 1 219 ? 7.050 -18.884 -6.949 1.00 89.62 219 ALA A O 1
ATOM 1697 N N . GLN A 1 220 ? 6.886 -17.647 -5.088 1.00 91.25 220 GLN A N 1
ATOM 1698 C CA . GLN A 1 220 ? 6.759 -16.335 -5.734 1.00 91.25 220 GLN A CA 1
ATOM 1699 C C . GLN A 1 220 ? 7.977 -15.438 -5.482 1.00 91.25 220 GLN A C 1
ATOM 1701 O O . GLN A 1 220 ? 8.198 -14.499 -6.239 1.00 91.25 220 GLN A O 1
ATOM 1706 N N . GLU A 1 221 ? 8.783 -15.738 -4.460 1.00 92.19 221 GLU A N 1
ATOM 1707 C CA . GLU A 1 221 ? 9.941 -14.942 -4.036 1.00 92.19 221 GLU A CA 1
ATOM 1708 C C . GLU A 1 221 ? 10.932 -14.675 -5.177 1.00 92.19 221 GLU A C 1
ATOM 1710 O O . GLU A 1 221 ? 11.422 -13.561 -5.303 1.00 92.19 221 GLU A O 1
ATOM 1715 N N . ASN A 1 222 ? 11.154 -15.661 -6.053 1.00 95.12 222 ASN A N 1
ATOM 1716 C CA . ASN A 1 222 ? 11.994 -15.540 -7.254 1.00 95.12 222 ASN A CA 1
ATOM 1717 C C . ASN A 1 222 ? 11.178 -15.564 -8.561 1.00 95.12 222 ASN A C 1
ATOM 1719 O O . ASN A 1 222 ? 11.722 -15.825 -9.635 1.00 95.12 222 ASN A O 1
ATOM 1723 N N . GLY A 1 223 ? 9.862 -15.362 -8.470 1.00 95.06 223 GLY A N 1
ATOM 1724 C CA . GLY A 1 223 ? 8.961 -15.314 -9.619 1.00 95.06 223 GLY A CA 1
ATOM 1725 C C . GLY A 1 223 ? 9.052 -13.991 -10.386 1.00 95.06 223 GLY A C 1
ATOM 1726 O O . GLY A 1 223 ? 9.776 -13.084 -9.971 1.00 95.06 223 GLY A O 1
ATOM 1727 N N . PRO A 1 224 ? 8.319 -13.855 -11.504 1.00 97.00 224 PRO A N 1
ATOM 1728 C CA . PRO A 1 224 ? 8.255 -12.596 -12.233 1.00 97.00 224 PRO A CA 1
ATOM 1729 C C . PRO A 1 224 ? 7.604 -11.501 -11.385 1.00 97.00 224 PRO A C 1
ATOM 1731 O O . PRO A 1 224 ? 6.660 -11.746 -10.629 1.00 97.00 224 PRO A O 1
ATOM 1734 N N . ALA A 1 225 ? 8.095 -10.283 -11.564 1.00 97.19 225 ALA A N 1
ATOM 1735 C CA . ALA A 1 225 ? 7.506 -9.097 -10.980 1.00 97.19 225 ALA A CA 1
ATOM 1736 C C . ALA A 1 225 ? 6.096 -8.798 -11.514 1.00 97.19 225 ALA A C 1
ATOM 1738 O O . ALA A 1 225 ? 5.797 -9.024 -12.689 1.00 97.19 225 ALA A O 1
ATOM 1739 N N . GLN A 1 226 ? 5.243 -8.229 -10.662 1.00 96.75 226 GLN A N 1
ATOM 1740 C CA . GLN A 1 226 ? 3.899 -7.800 -11.038 1.00 96.75 226 GLN A CA 1
ATOM 1741 C C . GLN A 1 226 ? 3.445 -6.592 -10.218 1.00 96.75 226 GLN A C 1
ATOM 1743 O O . GLN A 1 226 ? 3.375 -6.675 -8.991 1.00 96.75 226 GLN A O 1
ATOM 1748 N N . SER A 1 227 ? 2.996 -5.541 -10.906 1.00 97.19 227 SER A N 1
ATOM 1749 C CA . SER A 1 227 ? 2.382 -4.367 -10.281 1.00 97.19 227 SER A CA 1
ATOM 1750 C C . SER A 1 227 ? 0.918 -4.182 -10.685 1.00 97.19 227 SER A C 1
ATOM 1752 O O . SER A 1 227 ? 0.533 -4.355 -11.849 1.00 97.19 227 SER A O 1
ATOM 1754 N N . VAL A 1 228 ? 0.084 -3.818 -9.711 1.00 97.75 228 VAL A N 1
ATOM 1755 C CA . VAL A 1 228 ? -1.342 -3.518 -9.862 1.00 97.75 228 VAL A CA 1
ATOM 1756 C C . VAL A 1 228 ? -1.666 -2.252 -9.076 1.00 97.75 228 VAL A C 1
ATOM 1758 O O . VAL A 1 228 ? -1.360 -2.152 -7.892 1.00 97.75 228 VAL A O 1
ATOM 1761 N N . TYR A 1 229 ? -2.341 -1.311 -9.728 1.00 97.69 229 TYR A N 1
ATOM 1762 C CA . TYR A 1 229 ? -2.732 -0.030 -9.148 1.00 97.69 229 TYR A CA 1
ATOM 1763 C C . TYR A 1 229 ? -4.250 0.101 -9.192 1.00 97.69 229 TYR A C 1
ATOM 1765 O O . TYR A 1 229 ? -4.869 -0.156 -10.226 1.00 97.69 229 TYR A O 1
ATOM 1773 N N . LEU A 1 230 ? -4.842 0.489 -8.067 1.00 98.19 230 LEU A N 1
ATOM 1774 C CA . LEU A 1 230 ? -6.272 0.717 -7.913 1.00 98.19 230 LEU A CA 1
ATOM 1775 C C . LEU A 1 230 ? -6.520 2.182 -7.563 1.00 98.19 230 LEU A C 1
ATOM 1777 O O . LEU A 1 230 ? -5.977 2.696 -6.584 1.00 98.19 230 LEU A O 1
ATOM 1781 N N . ALA A 1 231 ? -7.392 2.840 -8.322 1.00 97.56 231 ALA A N 1
ATOM 1782 C CA . ALA A 1 231 ? -7.978 4.109 -7.911 1.00 97.56 231 ALA A CA 1
ATOM 1783 C C . ALA A 1 231 ? -8.915 3.899 -6.709 1.00 97.56 231 ALA A C 1
ATOM 1785 O O . ALA A 1 231 ? -9.430 2.800 -6.495 1.00 97.56 231 ALA A O 1
ATOM 1786 N N . ALA A 1 232 ? -9.213 4.964 -5.959 1.00 96.81 232 ALA A N 1
ATOM 1787 C CA . ALA A 1 232 ? -10.093 4.885 -4.789 1.00 96.81 232 ALA A CA 1
ATOM 1788 C C . ALA A 1 232 ? -11.465 4.254 -5.086 1.00 96.81 232 ALA A C 1
ATOM 1790 O O . ALA A 1 232 ? -11.990 3.508 -4.264 1.00 96.81 232 ALA A O 1
ATOM 1791 N N . SER A 1 233 ? -12.029 4.503 -6.273 1.00 97.25 233 SER A N 1
ATOM 1792 C CA . SER A 1 233 ? -13.309 3.926 -6.711 1.00 97.25 233 SER A CA 1
ATOM 1793 C C . SER A 1 233 ? -13.266 2.409 -6.925 1.00 97.25 233 SER A C 1
ATOM 1795 O O . SER A 1 233 ? -14.312 1.765 -6.934 1.00 97.25 233 SER A O 1
ATOM 1797 N N . GLN A 1 234 ? -12.075 1.832 -7.090 1.00 97.94 234 GLN A N 1
ATOM 1798 C CA . GLN A 1 234 ? -11.858 0.394 -7.256 1.00 97.94 234 GLN A CA 1
ATOM 1799 C C . GLN A 1 234 ? -11.572 -0.306 -5.917 1.00 97.94 234 GLN A C 1
ATOM 1801 O O . GLN A 1 234 ? -11.614 -1.535 -5.841 1.00 97.94 234 GLN A O 1
ATOM 1806 N N . VAL A 1 235 ? -11.304 0.451 -4.847 1.00 97.75 235 VAL A N 1
ATOM 1807 C CA . VAL A 1 235 ? -11.094 -0.095 -3.504 1.00 97.75 235 VAL A CA 1
ATOM 1808 C C . VAL A 1 235 ? -12.448 -0.400 -2.873 1.00 97.75 235 VAL A C 1
ATOM 1810 O O . VAL A 1 235 ? -13.195 0.494 -2.477 1.00 97.75 235 VAL A O 1
ATOM 1813 N N . THR A 1 236 ? -12.775 -1.687 -2.765 1.00 97.31 236 THR A N 1
ATOM 1814 C CA . THR A 1 236 ? -14.046 -2.114 -2.165 1.00 97.31 236 THR A CA 1
ATOM 1815 C C . THR A 1 236 ? -14.124 -1.763 -0.678 1.00 97.31 236 THR A C 1
ATOM 1817 O O . THR A 1 236 ? -13.120 -1.749 0.036 1.00 97.31 236 THR A O 1
ATOM 1820 N N . GLN A 1 237 ? -15.336 -1.503 -0.192 1.00 95.56 237 GLN A N 1
ATOM 1821 C CA . GLN A 1 237 ? -15.587 -1.098 1.188 1.00 95.56 237 GLN A CA 1
ATOM 1822 C C . GLN A 1 237 ? -16.808 -1.829 1.750 1.00 95.56 237 GLN A C 1
ATOM 1824 O O . GLN A 1 237 ? -17.794 -2.045 1.047 1.00 95.56 237 GLN A O 1
ATOM 1829 N N . GLN A 1 238 ? -16.760 -2.167 3.038 1.00 94.75 238 GLN A N 1
ATOM 1830 C CA . GLN A 1 238 ? -17.917 -2.629 3.797 1.00 94.75 238 GLN A CA 1
ATOM 1831 C C . GLN A 1 238 ? -17.964 -1.941 5.164 1.00 94.75 238 GLN A C 1
ATOM 1833 O O . GLN A 1 238 ? -17.070 -2.099 5.997 1.00 94.75 238 GLN A O 1
ATOM 1838 N N . GLY A 1 239 ? -19.035 -1.179 5.402 1.00 92.75 239 GLY A N 1
ATOM 1839 C CA . GLY A 1 239 ? -19.155 -0.344 6.598 1.00 92.75 239 GLY A CA 1
ATOM 1840 C C . GLY A 1 239 ? -17.989 0.655 6.687 1.00 92.75 239 GLY A C 1
ATOM 1841 O O . GLY A 1 239 ? -17.701 1.315 5.686 1.00 92.75 239 GLY A O 1
ATOM 1842 N N . PRO A 1 240 ? -17.297 0.762 7.838 1.00 90.81 240 PRO A N 1
ATOM 1843 C CA . PRO A 1 240 ? -16.168 1.680 8.003 1.00 90.81 240 PRO A CA 1
ATOM 1844 C C . PRO A 1 240 ? -14.855 1.169 7.387 1.00 90.81 240 PRO A C 1
ATOM 1846 O O . PRO A 1 240 ? -13.853 1.879 7.434 1.00 90.81 240 PRO A O 1
ATOM 1849 N N . ALA A 1 241 ? -14.824 -0.062 6.860 1.00 93.25 241 ALA A N 1
ATOM 1850 C CA . ALA A 1 241 ? -13.598 -0.738 6.449 1.00 93.25 241 ALA A CA 1
ATOM 1851 C C . ALA A 1 241 ? -13.445 -0.777 4.924 1.00 93.25 241 ALA A C 1
ATOM 1853 O O . ALA A 1 241 ? -14.200 -1.468 4.233 1.00 93.25 241 ALA A O 1
ATOM 1854 N N . LYS A 1 242 ? -12.427 -0.087 4.406 1.00 96.12 242 LYS A N 1
ATOM 1855 C CA . LYS A 1 242 ? -11.898 -0.301 3.056 1.00 96.12 242 LYS A CA 1
ATOM 1856 C C . LYS A 1 242 ? -11.048 -1.571 3.045 1.00 96.12 242 LYS A C 1
ATOM 1858 O O . LYS A 1 242 ? -10.181 -1.750 3.903 1.00 96.12 242 LYS A O 1
ATOM 1863 N N . VAL A 1 243 ? -11.287 -2.443 2.072 1.00 96.00 243 VAL A N 1
ATOM 1864 C CA . VAL A 1 243 ? -10.572 -3.711 1.902 1.00 96.00 243 VAL A CA 1
ATOM 1865 C C . VAL A 1 243 ? -9.403 -3.486 0.951 1.00 96.00 243 VAL A C 1
ATOM 1867 O O . VAL A 1 243 ? -9.555 -3.602 -0.263 1.00 96.00 243 VAL A O 1
ATOM 1870 N N . LEU A 1 244 ? -8.238 -3.146 1.508 1.00 96.69 244 LEU A N 1
ATOM 1871 C CA . LEU A 1 244 ? -7.026 -2.906 0.720 1.00 96.69 244 LEU A CA 1
ATOM 1872 C C . LEU A 1 244 ? -6.515 -4.226 0.133 1.00 96.69 244 LEU A C 1
ATOM 1874 O O . LEU A 1 244 ? -6.248 -4.323 -1.059 1.00 96.69 244 LEU A O 1
ATOM 1878 N N . LEU A 1 245 ? -6.468 -5.275 0.956 1.00 95.06 245 LEU A N 1
ATOM 1879 C CA . LEU A 1 245 ? -6.051 -6.620 0.563 1.00 95.06 245 LEU A CA 1
ATOM 1880 C C . LEU A 1 245 ? -6.978 -7.664 1.190 1.00 95.06 245 LEU A C 1
ATOM 1882 O O . LEU A 1 245 ? -7.410 -7.504 2.334 1.00 95.06 245 LEU A O 1
ATOM 1886 N N . GLY A 1 246 ? -7.267 -8.740 0.458 1.00 93.50 246 GLY A N 1
ATOM 1887 C CA . GLY A 1 246 ? -8.086 -9.843 0.960 1.00 93.50 246 GLY A CA 1
ATOM 1888 C C . GLY A 1 246 ? -9.587 -9.586 0.867 1.00 93.50 246 GLY A C 1
ATOM 1889 O O . GLY A 1 246 ? -10.098 -9.165 -0.173 1.00 93.50 246 GLY A O 1
ATOM 1890 N N . ARG A 1 247 ? -10.312 -9.896 1.944 1.00 92.44 247 ARG A N 1
ATOM 1891 C CA . ARG A 1 247 ? -11.773 -9.794 2.031 1.00 92.44 247 ARG A CA 1
ATOM 1892 C C . ARG A 1 247 ? -12.256 -9.373 3.422 1.00 92.44 247 ARG A C 1
ATOM 1894 O O . ARG A 1 247 ? -11.656 -9.702 4.442 1.00 92.44 247 ARG A O 1
ATOM 1901 N N . TYR A 1 248 ? -13.408 -8.718 3.468 1.00 90.75 248 TYR A N 1
ATOM 1902 C CA . TYR A 1 248 ? -14.156 -8.480 4.700 1.00 90.75 248 TYR A CA 1
ATOM 1903 C C . TYR A 1 248 ? -15.653 -8.506 4.399 1.00 90.75 248 TYR A C 1
ATOM 1905 O O . TYR A 1 248 ? -16.142 -7.707 3.606 1.00 90.75 248 TYR A O 1
ATOM 1913 N N . GLY A 1 249 ? -16.373 -9.447 5.020 1.00 89.81 249 GLY A N 1
ATOM 1914 C CA . GLY A 1 249 ? -17.772 -9.713 4.692 1.00 89.81 249 GLY A CA 1
ATOM 1915 C C . GLY A 1 249 ? -17.946 -10.082 3.215 1.00 89.81 249 GLY A C 1
ATOM 1916 O O . GLY A 1 249 ? -17.345 -11.048 2.748 1.00 89.81 249 GLY A O 1
ATOM 1917 N N . ALA A 1 250 ? -18.761 -9.314 2.493 1.00 92.69 250 ALA A N 1
ATOM 1918 C CA . ALA A 1 250 ? -18.981 -9.455 1.056 1.00 92.69 250 ALA A CA 1
ATOM 1919 C C . ALA A 1 250 ? -17.973 -8.655 0.206 1.00 92.69 250 ALA A C 1
ATOM 1921 O O . ALA A 1 250 ? -17.832 -8.933 -0.984 1.00 92.69 250 ALA A O 1
ATOM 1922 N N . ALA A 1 251 ? -17.267 -7.680 0.792 1.00 94.50 251 ALA A N 1
ATOM 1923 C CA . ALA A 1 251 ? -16.268 -6.888 0.080 1.00 94.50 251 ALA A CA 1
ATOM 1924 C C . ALA A 1 251 ? -14.967 -7.681 -0.121 1.00 94.50 251 ALA A C 1
ATOM 1926 O O . ALA A 1 251 ? -14.470 -8.349 0.794 1.00 94.50 251 ALA A O 1
ATOM 1927 N N . ARG A 1 252 ? -14.396 -7.594 -1.326 1.00 95.38 252 ARG A N 1
ATOM 1928 C CA . ARG A 1 252 ? -13.178 -8.304 -1.724 1.00 95.38 252 ARG A CA 1
ATOM 1929 C C . ARG A 1 252 ? -12.291 -7.389 -2.559 1.00 95.38 252 ARG A C 1
ATOM 1931 O O . ARG A 1 252 ? -12.746 -6.843 -3.559 1.00 95.38 252 ARG A O 1
ATOM 1938 N N . SER A 1 253 ? -11.023 -7.275 -2.172 1.00 95.94 253 SER A N 1
ATOM 1939 C CA . SER A 1 253 ? -10.018 -6.581 -2.978 1.00 95.94 253 SER A CA 1
ATOM 1940 C C . SER A 1 253 ? -9.780 -7.329 -4.292 1.00 95.94 253 SER A C 1
ATOM 1942 O O . SER A 1 253 ? -9.755 -8.563 -4.318 1.00 95.94 253 SER A O 1
ATOM 1944 N N . SER A 1 254 ? -9.586 -6.587 -5.382 1.00 95.44 254 SER A N 1
ATOM 1945 C CA . SER A 1 254 ? -9.165 -7.138 -6.674 1.00 95.44 254 SER A CA 1
ATOM 1946 C C . SER A 1 254 ? -7.662 -7.433 -6.735 1.00 95.44 254 SER A C 1
ATOM 1948 O O . SER A 1 254 ? -7.197 -7.993 -7.726 1.00 95.44 254 SER A O 1
ATOM 1950 N N . LEU A 1 255 ? -6.899 -7.062 -5.700 1.00 95.44 255 LEU A N 1
ATOM 1951 C CA . LEU A 1 255 ? -5.476 -7.370 -5.597 1.00 95.44 255 LEU A CA 1
ATOM 1952 C C . LEU A 1 255 ? -5.237 -8.859 -5.292 1.00 95.44 255 LEU A C 1
ATOM 1954 O O . LEU A 1 255 ? -6.036 -9.478 -4.577 1.00 95.44 255 LEU A O 1
ATOM 1958 N N . PRO A 1 256 ? -4.129 -9.443 -5.787 1.00 88.94 256 PRO A N 1
ATOM 1959 C CA . PRO A 1 256 ? -3.800 -10.848 -5.570 1.00 88.94 256 PRO A CA 1
ATOM 1960 C C . PRO A 1 256 ? -3.291 -11.080 -4.138 1.00 88.94 256 PRO A C 1
ATOM 1962 O O . PRO A 1 256 ? -2.096 -11.168 -3.876 1.00 88.94 256 PRO A O 1
ATOM 1965 N N . ALA A 1 257 ? -4.221 -11.180 -3.190 1.00 80.06 257 ALA A N 1
ATOM 1966 C CA . ALA A 1 257 ? -3.922 -11.515 -1.804 1.00 80.06 257 ALA A CA 1
ATOM 1967 C C . ALA A 1 257 ? -3.615 -13.015 -1.644 1.00 80.06 257 ALA A C 1
ATOM 1969 O O . ALA A 1 257 ? -4.400 -13.839 -2.132 1.00 80.06 257 ALA A O 1
ATOM 1970 N N . PRO A 1 258 ? -2.561 -13.395 -0.895 1.00 80.00 258 PRO A N 1
ATOM 1971 C CA . PRO A 1 258 ? -2.452 -14.745 -0.353 1.00 80.00 258 PRO A CA 1
ATOM 1972 C C . PRO A 1 258 ? -3.723 -15.136 0.419 1.00 80.00 258 PRO A C 1
ATOM 1974 O O . PRO A 1 258 ? -4.386 -14.288 1.026 1.00 80.00 258 PRO A O 1
ATOM 1977 N N . GLU A 1 259 ? -4.090 -16.419 0.393 1.00 78.88 259 GLU A N 1
ATOM 1978 C CA . GLU A 1 259 ? -5.293 -16.881 1.090 1.00 78.88 259 GLU A CA 1
ATOM 1979 C C . GLU A 1 259 ? -5.198 -16.600 2.600 1.00 78.88 259 GLU A C 1
ATOM 1981 O O . GLU A 1 259 ? -4.142 -16.741 3.206 1.00 78.88 259 GLU A O 1
ATOM 1986 N N . GLY A 1 260 ? -6.304 -16.159 3.209 1.00 80.00 260 GLY A N 1
ATOM 1987 C CA . GLY A 1 260 ? -6.359 -15.832 4.639 1.00 80.00 260 GLY A CA 1
ATOM 1988 C C . GLY A 1 260 ? -5.771 -14.464 5.009 1.00 80.00 260 GLY A C 1
ATOM 1989 O O . GLY A 1 260 ? -5.990 -14.005 6.131 1.00 80.00 260 GLY A O 1
ATOM 1990 N N . MET A 1 261 ? -5.103 -13.778 4.075 1.00 87.12 261 MET A N 1
ATOM 1991 C CA . MET A 1 261 ? -4.550 -12.442 4.291 1.00 87.12 261 MET A CA 1
ATOM 1992 C C . MET A 1 261 ? -5.601 -11.362 4.138 1.00 87.12 261 MET A C 1
ATOM 1994 O O . MET A 1 261 ? -6.233 -11.265 3.089 1.00 87.12 261 MET A O 1
ATOM 1998 N N . ASN A 1 262 ? -5.729 -10.502 5.148 1.00 90.31 262 ASN A N 1
ATOM 1999 C CA . ASN A 1 262 ? -6.567 -9.313 5.071 1.00 90.31 262 ASN A CA 1
ATOM 2000 C C . ASN A 1 262 ? -5.801 -8.080 5.552 1.00 90.31 262 ASN A C 1
ATOM 2002 O O . ASN A 1 262 ? -5.168 -8.099 6.611 1.00 90.31 262 ASN A O 1
ATOM 2006 N N . TYR A 1 263 ? -5.911 -6.993 4.790 1.00 93.25 263 TYR A N 1
ATOM 2007 C CA . TYR A 1 263 ? -5.430 -5.678 5.193 1.00 93.25 263 TYR A CA 1
ATOM 2008 C C . TYR A 1 263 ? -6.530 -4.644 4.991 1.00 93.25 263 TYR A C 1
ATOM 2010 O O . TYR A 1 263 ? -6.997 -4.427 3.870 1.00 93.25 263 TYR A O 1
ATOM 2018 N N . LEU A 1 264 ? -6.969 -4.042 6.095 1.00 93.69 264 LEU A N 1
ATOM 2019 C CA . LEU A 1 264 ? -8.116 -3.143 6.126 1.00 93.69 264 LEU A CA 1
ATOM 2020 C C . LEU A 1 264 ? -7.693 -1.750 6.591 1.00 93.69 264 LEU A C 1
ATOM 2022 O O . LEU A 1 264 ? -6.992 -1.627 7.599 1.00 93.69 264 LEU A O 1
ATOM 2026 N N . ALA A 1 265 ? -8.178 -0.719 5.898 1.00 93.31 265 ALA A N 1
ATOM 2027 C CA . ALA A 1 265 ? -8.175 0.655 6.390 1.00 93.31 265 ALA A CA 1
ATOM 2028 C C . ALA A 1 265 ? -9.563 0.980 6.939 1.00 93.31 265 ALA A C 1
ATOM 2030 O O . ALA A 1 265 ? -10.550 0.974 6.204 1.00 93.31 265 ALA A O 1
ATOM 2031 N N . VAL A 1 266 ? -9.642 1.239 8.238 1.00 90.44 266 VAL A N 1
ATOM 2032 C CA . VAL A 1 266 ? -10.892 1.430 8.969 1.00 90.44 266 VAL A CA 1
ATOM 2033 C C . VAL A 1 266 ? -10.966 2.866 9.447 1.00 90.44 266 VAL A C 1
ATOM 2035 O O . VAL A 1 266 ? -10.095 3.325 10.182 1.00 90.44 266 VAL A O 1
ATOM 2038 N N . GLN A 1 267 ? -12.013 3.580 9.051 1.00 86.00 267 GLN A N 1
ATOM 2039 C CA . GLN A 1 267 ? -12.245 4.944 9.505 1.00 86.00 267 GLN A CA 1
ATOM 2040 C C . GLN A 1 267 ? -13.415 4.971 10.480 1.00 86.00 267 GLN A C 1
ATOM 2042 O O . GLN A 1 267 ? -14.528 4.596 10.125 1.00 86.00 267 GLN A O 1
ATOM 2047 N N . LEU A 1 268 ? -13.156 5.431 11.702 1.00 84.00 268 LEU A N 1
ATOM 2048 C CA . LEU A 1 268 ? -14.161 5.520 12.760 1.00 84.00 268 LEU A CA 1
ATOM 2049 C C . LEU A 1 268 ? -14.360 6.971 13.190 1.00 84.00 268 LEU A C 1
ATOM 2051 O O . LEU A 1 268 ? -13.396 7.740 13.321 1.00 84.00 268 LEU A O 1
ATOM 2055 N N . LYS A 1 269 ? -15.621 7.335 13.437 1.00 84.56 269 LYS A N 1
ATOM 2056 C CA . LYS A 1 269 ? -15.974 8.584 14.119 1.00 84.56 269 LYS A CA 1
ATOM 2057 C C . LYS A 1 269 ? -15.606 8.495 15.599 1.00 84.56 269 LYS A C 1
ATOM 2059 O O . LYS A 1 269 ? -15.447 7.411 16.158 1.00 84.56 269 LYS A O 1
ATOM 2064 N N . ASP A 1 270 ? -15.480 9.647 16.250 1.00 82.50 270 ASP A N 1
ATOM 2065 C CA . ASP A 1 270 ? -15.236 9.678 17.693 1.00 82.50 270 ASP A CA 1
ATOM 2066 C C . ASP A 1 270 ? -16.359 8.952 18.457 1.00 82.50 270 ASP A C 1
ATOM 2068 O O . ASP A 1 270 ? -17.543 9.147 18.176 1.00 82.50 270 ASP A O 1
ATOM 2072 N N . GLY A 1 271 ? -15.975 8.073 19.384 1.00 81.38 271 GLY A N 1
ATOM 2073 C CA . GLY A 1 271 ? -16.890 7.194 20.122 1.00 81.38 271 GLY A CA 1
ATOM 2074 C C . GLY A 1 271 ? -17.475 6.010 19.335 1.00 81.38 271 GLY A C 1
ATOM 2075 O O . GLY A 1 271 ? -18.200 5.207 19.922 1.00 81.38 271 GLY A O 1
ATOM 2076 N N . GLU A 1 272 ? -17.177 5.861 18.041 1.00 83.00 272 GLU A N 1
ATOM 2077 C CA . GLU A 1 272 ? -17.637 4.716 17.253 1.00 83.00 272 GLU A CA 1
ATOM 2078 C C . GLU A 1 272 ? -16.839 3.450 17.594 1.00 83.00 272 GLU A C 1
ATOM 2080 O O . GLU A 1 272 ? -15.625 3.478 17.816 1.00 83.00 272 GLU A O 1
ATOM 2085 N N . HIS A 1 273 ? -17.534 2.314 17.617 1.00 81.75 273 HIS A N 1
ATOM 2086 C CA . HIS A 1 273 ? -16.937 1.012 17.870 1.00 81.75 273 HIS A CA 1
ATOM 2087 C C . HIS A 1 273 ? -17.136 0.099 16.670 1.00 81.75 273 HIS A C 1
ATOM 2089 O O . HIS A 1 273 ? -18.247 -0.064 16.171 1.00 81.75 273 HIS A O 1
ATOM 2095 N N . TRP A 1 274 ? -16.059 -0.569 16.270 1.00 84.00 274 TRP A N 1
ATOM 2096 C CA . TRP A 1 274 ? -16.087 -1.574 15.220 1.00 84.00 274 TRP A CA 1
ATOM 2097 C C . TRP A 1 274 ? -15.417 -2.862 15.690 1.00 84.00 274 TRP A C 1
ATOM 2099 O O . TRP A 1 274 ? -14.502 -2.851 16.517 1.00 84.00 274 TRP A O 1
ATOM 2109 N N . ARG A 1 275 ? -15.906 -3.995 15.182 1.00 82.25 275 ARG A N 1
ATOM 2110 C CA . ARG A 1 275 ? -15.403 -5.324 15.525 1.00 82.25 275 ARG A CA 1
ATOM 2111 C C . ARG A 1 275 ? -15.053 -6.087 14.258 1.00 82.25 275 ARG A C 1
ATOM 2113 O O . ARG A 1 275 ? -15.898 -6.283 13.387 1.00 82.25 275 ARG A O 1
ATOM 2120 N N . TYR A 1 276 ? -13.822 -6.578 14.219 1.00 80.00 276 TYR A N 1
ATOM 2121 C CA . TYR A 1 276 ? -13.361 -7.502 13.200 1.00 80.00 276 TYR A CA 1
ATOM 2122 C C . TYR A 1 276 ? -13.432 -8.932 13.723 1.00 80.00 276 TYR A C 1
ATOM 2124 O O . TYR A 1 276 ? -12.863 -9.247 14.770 1.00 80.00 276 TYR A O 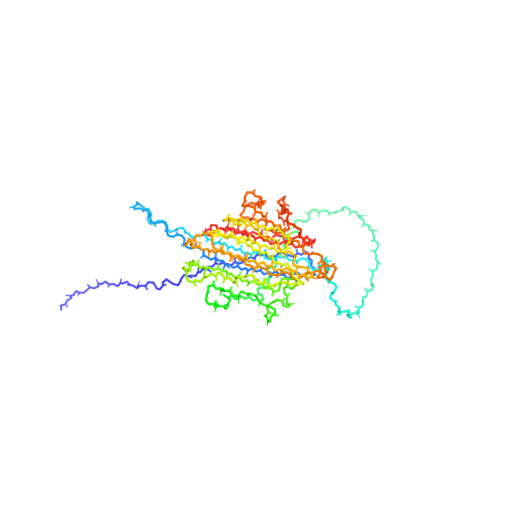1
ATOM 2132 N N . THR A 1 277 ? -14.119 -9.790 12.975 1.00 77.50 277 THR A N 1
ATOM 2133 C CA . THR A 1 277 ? -14.039 -11.238 13.164 1.00 77.50 277 THR A CA 1
ATOM 2134 C C . THR A 1 277 ? -13.179 -11.769 12.032 1.00 77.50 277 THR A C 1
ATOM 2136 O O . THR A 1 277 ? -13.593 -11.651 10.875 1.00 77.50 277 THR A O 1
ATOM 2139 N N . PRO A 1 278 ? -11.976 -12.276 12.326 1.00 71.19 278 PRO A N 1
ATOM 2140 C CA . PRO A 1 278 ? -11.154 -12.851 11.285 1.00 71.19 278 PRO A CA 1
ATOM 2141 C C . PRO A 1 278 ? -11.786 -14.107 10.678 1.00 71.19 278 PRO A C 1
ATOM 2143 O O . PRO A 1 278 ? -12.586 -14.758 11.355 1.00 71.19 278 PRO A O 1
ATOM 2146 N N . PRO A 1 279 ? -11.460 -14.445 9.417 1.00 69.06 279 PRO A N 1
ATOM 2147 C CA . PRO A 1 279 ? -11.865 -15.721 8.840 1.00 69.06 279 PRO A CA 1
ATOM 2148 C C . PRO A 1 279 ? -11.342 -16.888 9.688 1.00 69.06 279 PRO A C 1
ATOM 2150 O O . PRO A 1 279 ? -10.274 -16.770 10.291 1.00 69.06 279 PRO A O 1
ATOM 2153 N N . ALA A 1 280 ? -12.150 -17.952 9.743 1.00 55.69 280 ALA A N 1
ATOM 2154 C CA . ALA A 1 280 ? -11.856 -19.234 10.382 1.00 55.69 280 ALA A CA 1
ATOM 2155 C C . ALA A 1 280 ? -10.979 -20.139 9.499 1.00 55.69 280 ALA A C 1
ATOM 2157 O O . ALA A 1 280 ? -10.952 -19.912 8.260 1.00 55.69 280 ALA A O 1
#

InterPro domains:
  IPR003829 Pirin, N-terminal domain [PF02678] (125-214)
  IPR011051 RmlC-like cupin domain superfamily [SSF51182] (102-279)
  IPR012093 Pirin [PTHR13903] (114-278)
  IPR014710 RmlC-like jelly roll fold [G3DSA:2.60.120.10] (100-280)

Radius of gyration: 23.38 Å; chains: 1; bounding box: 47×86×75 Å

Sequence (280 aa):
MRVERCNNRVPRCVSNCWIRRLTVLEGIPKCLAACAKLSLRTTCTNRATSLRSSATVEFLLFMDESKPTIPTNQAIQRGLFFALRHRSPEDNAMNTIVSIQPRAIIRRTTGKSRGPITRLMSPGDLGQLLKPFVFLDQFGFKPEPEKKGFGMHPHSGIATLTYMIEGELTYEDTTGKSGILPDGGVEWMSAGNGVWHDAQPVSDAPITGFQLWIALPAAQENGPAQSVYLAASQVTQQGPAKVLLGRYGAARSSLPAPEGMNYLAVQLKDGEHWRYTPPA

Secondary structure (DSSP, 8-state):
--------PPP------------PPP-SS-EEEEEEEEEEEEE--BTTB--EEEEEEEEEEEEETTS-SS--S---------------------------PPPP-------EEETTEEEEE-TTTGGGTSTTEEEEEEEEE---TT---S-SEEE-SEEEEEEEEES-EEEEETTS-EEEE-TT-EEEEE-TT-EEEEEEESSSS-EEEEEEEEEPPHHHHTS--EEEEE-GGGS-EETTEEEEESEETTEE-SS-PPTT-EEEEEEEETT---------

Organism: NCBI:txid46678